Protein AF-A0A6P2BMF2-F1 (afdb_monomer_lite)

Radius of gyration: 21.68 Å; chains: 1; bounding box: 53×57×62 Å

Sequence (326 aa):
MAAEFRPVAPVDPTNLRPMLFLDVARQMMLDGDWSQRAVSVVMESHTGPGRFSFYGANQPDVIEEVHAGRVDVSILNPAAMLTMAHRGTGAFGSVKDVAAVAVLPHYDQLGFAVASRLGFTHLEDIAARRYPLRVSVRGSIDAGTPIMVDVVLREHGFSLADIEAWGGEIVRDQPMPNDPSRIGRLAAGEIDAIFDEGVIMWADLVAGAGAEFLALDPAHLTALEGQGFRRGLLEQARYPSLPGDILTVDYSGWPIYCRASAPDRLIEKFCLALIAKRDSIAWDIGGPTQPPLPLDRMARESPATPQDVPLHPAAAAVWRAHGFLD

Foldseek 3Di:
DPPPDDDDDDDDPVCPVVVVVVVVVVVLCPDPPRDCVKDKDWDDDPPDDDIAIEIEAADLCCLVCQLVVVHFKYKHWDPLSVQLQCVQFQLGVDHGQKFFLWWQFDWKFKWKKFACVVVDQALLVCVVVLALFAEEEAADSHPPQQSVVQSLSVLSPDGPVSSVVSVHHYHHDHDDCLPCVHLVCLLVVVGGIYTYMPCLNPVLSRVVSNIATHADDPVSQVVSVVSRWHKDWPACVSRVNHPGIGIGTIGAIMTIMGRLPRDLVSSLVVLVVLVVCQQPDADDPDDPHGHGRPLLNGLDDDSRTHRSGHHRPSSQVNCVVVVSHD

Organism: NCBI:txid2480626

Secondary structure (DSSP, 8-state):
--------PPPPTTTHHHHHHHHHHHHHHT-TT-----EEEEEE-SSSS-EEEEEES--TTHHHHHHTTS-SEEE-S-HHHHHHHHHT-TT-SS---EEEEEEE----B-EEEEEGGG---SHHHHHHHT---EEEEE-TT-SHHHHHHHHHHHHTT--HHHHHHTT-EEEEE-S-TTSIIIIIHHHTTS-SEEEES-GGGTHHHHGGGTEEEPPPPHHHHHHHHHHT--EEEE-TTT-TTSSS-EEEEB---EEEEEETT--HHHHHHHHHHHHHHTTT---SSS-SS-PPP-HHHHTS-BTTB---SPBPHHHHHHHHHTTS--

pLDDT: mean 93.76, std 8.78, range [49.06, 98.81]

Structure (mmCIF, N/CA/C/O backbone):
data_AF-A0A6P2BMF2-F1
#
_entry.id   AF-A0A6P2BMF2-F1
#
loop_
_atom_site.group_PDB
_atom_site.id
_atom_site.type_symbol
_atom_site.label_atom_id
_atom_site.label_alt_id
_atom_site.label_comp_id
_atom_site.label_asym_id
_atom_site.label_entity_id
_atom_site.label_seq_id
_atom_site.pdbx_PDB_ins_code
_atom_site.Cartn_x
_atom_site.Cartn_y
_atom_site.Cartn_z
_atom_site.occupancy
_atom_site.B_iso_or_equiv
_atom_site.auth_seq_id
_atom_site.auth_comp_id
_atom_site.auth_asym_id
_atom_site.auth_atom_id
_atom_site.pdbx_PDB_model_num
ATOM 1 N N . MET A 1 1 ? 10.925 37.597 -33.651 1.00 51.25 1 MET A N 1
ATOM 2 C CA . MET A 1 1 ? 11.483 36.934 -32.456 1.00 51.25 1 MET A CA 1
ATOM 3 C C . MET A 1 1 ? 11.788 35.504 -32.851 1.00 51.25 1 MET A C 1
ATOM 5 O O . MET A 1 1 ? 10.862 34.810 -33.250 1.00 51.25 1 MET A O 1
ATOM 9 N N . ALA A 1 2 ? 13.062 35.110 -32.885 1.00 49.06 2 ALA A N 1
ATOM 10 C CA . ALA A 1 2 ? 13.415 33.715 -33.131 1.00 49.06 2 ALA A CA 1
ATOM 11 C C . ALA A 1 2 ? 12.895 32.891 -31.949 1.00 49.06 2 ALA A C 1
ATOM 13 O O . ALA A 1 2 ? 13.118 33.279 -30.804 1.00 49.06 2 ALA A O 1
ATOM 14 N N . ALA A 1 3 ? 12.143 31.826 -32.221 1.00 55.56 3 ALA A N 1
ATOM 15 C CA . ALA A 1 3 ? 11.685 30.932 -31.170 1.00 55.56 3 ALA A CA 1
ATOM 16 C C . ALA A 1 3 ? 12.916 30.329 -30.482 1.00 55.56 3 ALA A C 1
ATOM 18 O O . ALA A 1 3 ? 13.783 29.767 -31.152 1.00 55.56 3 ALA A O 1
ATOM 19 N N . GLU A 1 4 ? 13.009 30.468 -29.161 1.00 63.06 4 GLU A N 1
ATOM 20 C CA . GLU A 1 4 ? 13.988 29.728 -28.370 1.00 63.06 4 GLU A CA 1
ATOM 21 C C . GLU A 1 4 ? 13.656 28.239 -28.483 1.00 63.06 4 GLU A C 1
ATOM 23 O O . GLU A 1 4 ? 12.719 27.730 -27.865 1.00 63.06 4 GLU A O 1
ATOM 28 N N . PHE A 1 5 ? 14.406 27.535 -29.326 1.00 67.69 5 PHE A N 1
ATOM 29 C CA . PHE A 1 5 ? 14.344 26.086 -29.392 1.00 67.69 5 PHE A CA 1
ATOM 30 C C . PHE A 1 5 ? 14.904 25.525 -28.085 1.00 67.69 5 PHE A C 1
ATOM 32 O O . PHE A 1 5 ? 16.058 25.769 -27.733 1.00 67.69 5 PHE A O 1
ATOM 39 N N . ARG A 1 6 ? 14.078 24.774 -27.352 1.00 63.41 6 ARG A N 1
ATOM 40 C CA . ARG A 1 6 ? 14.529 24.058 -26.157 1.00 63.41 6 ARG A CA 1
ATOM 41 C C . ARG A 1 6 ? 15.396 22.870 -26.583 1.00 63.41 6 ARG A C 1
ATOM 43 O O . ARG A 1 6 ? 15.023 22.179 -27.534 1.00 63.41 6 ARG A O 1
ATOM 50 N N . PRO A 1 7 ? 16.513 22.590 -25.893 1.00 56.00 7 PRO A N 1
ATOM 51 C CA . PRO A 1 7 ? 17.285 21.388 -26.158 1.00 56.00 7 PRO A CA 1
ATOM 52 C C . PRO A 1 7 ? 16.438 20.165 -25.788 1.00 56.00 7 PRO A C 1
ATOM 54 O O . PRO A 1 7 ? 16.117 19.940 -24.623 1.00 56.00 7 PRO A O 1
ATOM 57 N N . VAL A 1 8 ? 16.062 19.383 -26.794 1.00 66.56 8 VAL A N 1
ATOM 58 C CA . VAL A 1 8 ? 15.438 18.065 -26.640 1.00 66.56 8 VAL A CA 1
ATOM 59 C C . VAL A 1 8 ? 16.380 17.019 -27.227 1.00 66.56 8 VAL A C 1
ATOM 61 O O . VAL A 1 8 ? 17.111 17.304 -28.177 1.00 66.56 8 VAL A O 1
ATOM 64 N N . ALA A 1 9 ? 16.399 15.814 -26.654 1.00 64.69 9 ALA A N 1
ATOM 65 C CA . ALA A 1 9 ? 17.158 14.709 -27.236 1.00 64.69 9 ALA A CA 1
ATOM 66 C C . ALA A 1 9 ? 16.691 14.459 -28.688 1.00 64.69 9 ALA A C 1
ATOM 68 O O . ALA A 1 9 ? 15.502 14.636 -28.961 1.00 64.69 9 ALA A O 1
ATOM 69 N N . PRO A 1 10 ? 17.574 14.048 -29.620 1.00 62.94 10 PRO A N 1
ATOM 70 C CA . PRO A 1 10 ? 17.166 13.726 -30.984 1.00 62.94 10 PRO A CA 1
ATOM 71 C C . PRO A 1 10 ? 16.070 12.656 -30.972 1.00 62.94 10 PRO A C 1
ATOM 73 O O . PRO A 1 10 ? 16.282 11.552 -30.470 1.00 62.94 10 PRO A O 1
ATOM 76 N N . VAL A 1 11 ? 14.894 12.990 -31.503 1.00 67.69 11 VAL A N 1
ATOM 77 C CA . VAL A 1 11 ? 13.766 12.059 -31.589 1.00 67.69 11 VAL A CA 1
ATOM 78 C C . VAL A 1 11 ? 13.695 11.512 -33.008 1.00 67.69 11 VAL A C 1
ATOM 80 O O . VAL A 1 11 ? 13.566 12.268 -33.969 1.00 67.69 11 VAL A O 1
ATOM 83 N N . ASP A 1 12 ? 13.780 10.192 -33.138 1.00 74.81 12 ASP A N 1
ATOM 84 C CA . ASP A 1 12 ? 13.522 9.506 -34.403 1.00 74.81 12 ASP A CA 1
ATOM 85 C C . ASP A 1 12 ? 12.049 9.721 -34.827 1.00 74.81 12 ASP A C 1
ATOM 87 O O . ASP A 1 12 ? 11.163 9.642 -33.966 1.00 74.81 12 ASP A O 1
ATOM 91 N N . PRO A 1 13 ? 11.730 9.963 -36.117 1.00 75.62 13 PRO A N 1
ATOM 92 C CA . PRO A 1 13 ? 10.346 10.110 -36.582 1.00 75.62 13 PRO A CA 1
ATOM 93 C C . PRO A 1 13 ? 9.397 8.968 -36.176 1.00 75.62 13 PRO A C 1
ATOM 95 O 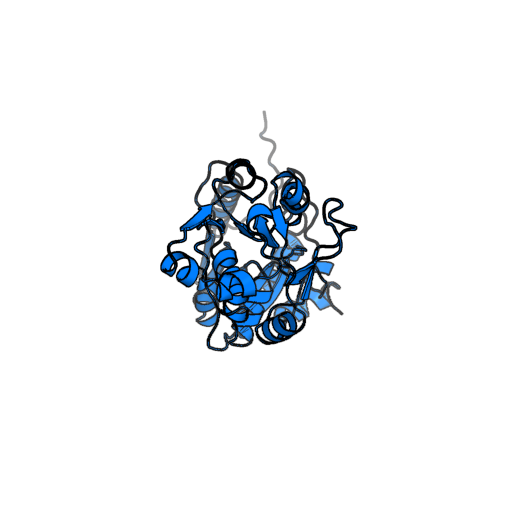O . PRO A 1 13 ? 8.182 9.175 -36.094 1.00 75.62 13 PRO A O 1
ATOM 98 N N . THR A 1 14 ? 9.926 7.770 -35.923 1.00 79.25 14 THR A N 1
ATOM 99 C CA . THR A 1 14 ? 9.186 6.605 -35.415 1.00 79.25 14 THR A CA 1
ATOM 100 C C . THR A 1 14 ? 8.818 6.732 -33.933 1.00 79.25 14 THR A C 1
ATOM 102 O O . THR A 1 14 ? 7.734 6.306 -33.543 1.00 79.25 14 THR A O 1
ATOM 105 N N . ASN A 1 15 ? 9.637 7.417 -33.129 1.00 81.56 15 ASN A N 1
ATOM 106 C CA . ASN A 1 15 ? 9.414 7.623 -31.694 1.00 81.56 15 ASN A CA 1
ATOM 107 C C . ASN A 1 15 ? 8.690 8.937 -31.368 1.00 81.56 15 ASN A C 1
ATOM 109 O O . ASN A 1 15 ? 8.163 9.084 -30.266 1.00 81.56 15 ASN A O 1
ATOM 113 N N . LEU A 1 16 ? 8.614 9.879 -32.316 1.00 85.38 16 LEU A N 1
ATOM 114 C CA . LEU A 1 16 ? 7.973 11.181 -32.097 1.00 85.38 16 LEU A CA 1
ATOM 115 C C . LEU A 1 16 ? 6.512 11.058 -31.643 1.00 85.38 16 LEU A C 1
ATOM 117 O O . LEU A 1 16 ? 6.097 11.759 -30.723 1.00 85.38 16 LEU A O 1
ATOM 121 N N . ARG A 1 17 ? 5.735 10.162 -32.269 1.00 89.00 17 ARG A N 1
ATOM 122 C CA . ARG A 1 17 ? 4.310 9.992 -31.938 1.00 89.00 17 ARG A CA 1
ATOM 123 C C . ARG A 1 17 ? 4.133 9.375 -30.544 1.00 89.00 17 ARG A C 1
ATOM 125 O O . ARG A 1 17 ? 3.467 10.020 -29.743 1.00 89.00 17 ARG A O 1
ATOM 132 N N . PRO A 1 18 ? 4.742 8.219 -30.200 1.00 89.62 18 PRO A N 1
ATOM 133 C CA . PRO A 1 18 ? 4.643 7.680 -28.842 1.00 89.62 18 PRO A CA 1
ATOM 134 C C . PRO A 1 18 ? 5.068 8.675 -27.756 1.00 89.62 18 PRO A C 1
ATOM 136 O O . PRO A 1 18 ? 4.357 8.826 -26.769 1.00 89.62 18 PRO A O 1
ATOM 139 N N . MET A 1 19 ? 6.172 9.405 -27.958 1.00 90.25 19 MET A N 1
ATOM 140 C CA . MET A 1 19 ? 6.654 10.389 -26.981 1.00 90.25 19 MET A CA 1
ATOM 141 C C . MET A 1 19 ? 5.643 11.510 -26.726 1.00 90.25 19 MET A C 1
ATOM 143 O O . MET A 1 19 ? 5.375 11.822 -25.571 1.00 90.25 19 MET A O 1
ATOM 147 N N . LEU A 1 20 ? 5.027 12.061 -27.782 1.00 91.69 20 LEU A N 1
ATOM 148 C CA . LEU A 1 20 ? 3.985 13.082 -27.640 1.00 91.69 20 LEU A CA 1
ATOM 149 C C . LEU A 1 20 ? 2.828 12.591 -26.759 1.00 91.69 20 LEU A C 1
ATOM 151 O O . LEU A 1 20 ? 2.389 13.309 -25.866 1.00 91.69 20 LEU A O 1
ATOM 155 N N . PHE A 1 21 ? 2.341 11.370 -26.998 1.00 93.81 21 PHE A N 1
ATOM 156 C CA . PHE A 1 21 ? 1.241 10.810 -26.210 1.00 93.81 21 PHE A CA 1
ATOM 157 C C . PHE A 1 21 ? 1.642 10.552 -24.754 1.00 93.81 21 PHE A C 1
ATOM 159 O O . PHE A 1 21 ? 0.850 10.836 -23.860 1.00 93.81 21 PHE A O 1
ATOM 166 N N . LEU A 1 22 ? 2.863 10.069 -24.502 1.00 92.81 22 LEU A N 1
ATOM 167 C CA . LEU A 1 22 ? 3.363 9.849 -23.141 1.00 92.81 22 LEU A CA 1
ATOM 168 C C . LEU A 1 22 ? 3.505 11.164 -22.360 1.00 92.81 22 LEU A C 1
ATOM 170 O O . LEU A 1 22 ? 3.105 11.224 -21.198 1.00 92.81 22 LEU A O 1
ATOM 174 N N . ASP A 1 23 ? 4.012 12.224 -22.992 1.00 92.56 23 ASP A N 1
ATOM 175 C CA . ASP A 1 23 ? 4.163 13.534 -22.349 1.00 92.56 23 ASP A CA 1
ATOM 176 C C . ASP A 1 23 ? 2.802 14.181 -22.040 1.00 92.56 23 ASP A C 1
ATOM 178 O O . ASP A 1 23 ? 2.604 14.715 -20.945 1.00 92.56 23 ASP A O 1
ATOM 182 N N . VAL A 1 24 ? 1.833 14.085 -22.960 1.00 94.81 24 VAL A N 1
ATOM 183 C CA . VAL A 1 24 ? 0.459 14.566 -22.728 1.00 94.81 24 VAL A CA 1
ATOM 184 C C . VAL A 1 24 ? -0.221 13.761 -21.619 1.00 94.81 24 VAL A C 1
ATOM 186 O O . VAL A 1 24 ? -0.793 14.355 -20.707 1.00 94.81 24 VAL A O 1
ATOM 189 N N . ALA A 1 25 ? -0.116 12.428 -21.642 1.00 94.50 25 ALA A N 1
ATOM 190 C CA . ALA A 1 25 ? -0.692 11.568 -20.608 1.00 94.50 25 ALA A CA 1
ATOM 191 C C . ALA A 1 25 ? -0.102 11.873 -19.224 1.00 94.50 25 ALA A C 1
ATOM 193 O O . ALA A 1 25 ? -0.841 11.982 -18.246 1.00 94.50 25 ALA A O 1
ATOM 194 N N . ARG A 1 26 ? 1.217 12.095 -19.144 1.00 92.06 26 ARG A N 1
ATOM 195 C CA . ARG A 1 26 ? 1.877 12.532 -17.909 1.00 92.06 26 ARG A CA 1
ATOM 196 C C . ARG A 1 26 ? 1.297 13.850 -17.400 1.00 92.06 26 ARG A C 1
ATOM 198 O O . ARG A 1 26 ? 1.020 13.954 -16.211 1.00 92.06 26 ARG A O 1
ATOM 205 N N . GLN A 1 27 ? 1.104 14.840 -18.274 1.00 92.38 27 GLN A N 1
ATOM 206 C CA . GLN A 1 27 ? 0.533 16.129 -17.878 1.00 92.38 27 GLN A CA 1
ATOM 207 C C . GLN A 1 27 ? -0.911 15.993 -17.375 1.00 92.38 27 GLN A C 1
ATOM 209 O O . GLN A 1 27 ? -1.273 16.660 -16.410 1.00 92.38 27 GLN A O 1
ATOM 214 N N . MET A 1 28 ? -1.714 15.115 -17.983 1.00 94.12 28 MET A N 1
ATOM 215 C CA . MET A 1 28 ? -3.077 14.828 -17.521 1.00 94.12 28 MET A CA 1
ATOM 216 C C . MET A 1 28 ? -3.090 14.185 -16.128 1.00 94.12 28 MET A C 1
ATOM 218 O O . MET A 1 28 ? -3.927 14.540 -15.309 1.00 94.12 28 MET A O 1
ATOM 222 N N . MET A 1 29 ? -2.139 13.294 -15.815 1.00 91.44 29 MET A N 1
ATOM 223 C CA . MET A 1 29 ? -2.053 12.682 -14.477 1.00 91.44 29 MET A CA 1
ATOM 224 C C . MET A 1 29 ? -1.760 13.686 -13.357 1.00 91.44 29 MET A C 1
ATOM 226 O O . MET A 1 29 ? -2.088 13.414 -12.204 1.00 91.44 29 MET A O 1
ATOM 230 N N . LEU A 1 30 ? -1.148 14.828 -13.679 1.00 88.19 30 LEU A N 1
ATOM 231 C CA . LEU A 1 30 ? -0.855 15.890 -12.714 1.00 88.19 30 LEU A CA 1
ATOM 232 C C . LEU A 1 30 ? -2.058 16.806 -12.445 1.00 88.19 30 LEU A C 1
ATOM 234 O O . LEU A 1 30 ? -1.996 17.626 -11.533 1.00 88.19 30 LEU A O 1
ATOM 238 N N . ASP A 1 31 ? -3.132 16.690 -13.226 1.00 89.44 31 ASP A N 1
ATOM 239 C CA . ASP A 1 31 ? -4.356 17.454 -13.012 1.00 89.44 31 ASP A CA 1
ATOM 240 C C . ASP A 1 31 ? -5.117 16.899 -11.792 1.00 89.44 31 ASP A C 1
ATOM 242 O O . ASP A 1 31 ? -5.326 15.687 -11.656 1.00 89.44 31 ASP A O 1
ATOM 246 N N . GLY A 1 32 ? -5.500 17.785 -10.871 1.00 84.69 32 GLY A N 1
ATOM 247 C CA . GLY A 1 32 ? -6.220 17.435 -9.646 1.00 84.69 32 GLY A CA 1
ATOM 248 C C . GLY A 1 32 ? -7.633 16.917 -9.915 1.00 84.69 32 GLY A C 1
ATOM 249 O O . GLY A 1 32 ? -8.076 15.990 -9.237 1.00 84.69 32 GLY A O 1
ATOM 250 N N . ASP A 1 33 ? -8.285 17.423 -10.963 1.00 88.12 33 ASP A N 1
ATOM 251 C CA . ASP A 1 33 ? -9.671 17.076 -11.305 1.00 88.12 33 ASP A CA 1
ATOM 252 C C . ASP A 1 33 ? -9.761 15.856 -12.236 1.00 88.12 33 ASP A C 1
ATOM 254 O O . ASP A 1 33 ? -10.846 15.356 -12.551 1.00 88.12 33 ASP A O 1
ATOM 258 N N . TRP A 1 34 ? -8.613 15.331 -12.672 1.00 90.56 34 TRP A N 1
ATOM 259 C CA . TRP A 1 34 ? -8.554 14.124 -13.481 1.00 90.56 34 TRP A CA 1
ATOM 260 C C . TRP A 1 34 ? -8.897 12.881 -12.649 1.00 90.56 34 TRP A C 1
ATOM 262 O O . TRP A 1 34 ? -8.262 12.583 -11.640 1.00 90.56 34 TRP A O 1
ATOM 272 N N . SER A 1 35 ? -9.910 12.122 -13.066 1.00 86.81 35 SER A N 1
ATOM 273 C CA . SER A 1 35 ? -10.448 11.006 -12.266 1.00 86.81 35 SER A CA 1
ATOM 274 C C . SER A 1 35 ? -9.866 9.641 -12.642 1.00 86.81 35 SER A C 1
ATOM 276 O O . SER A 1 35 ? -9.921 8.700 -11.853 1.00 86.81 35 SER A O 1
ATOM 278 N N . GLN A 1 36 ? -9.274 9.509 -13.828 1.00 89.88 36 GLN A N 1
ATOM 279 C CA . GLN A 1 36 ? -8.736 8.252 -14.337 1.00 89.88 36 GLN A CA 1
ATOM 280 C C . GLN A 1 36 ? -7.305 8.073 -13.823 1.00 89.88 36 GLN A C 1
ATOM 282 O O . GLN A 1 36 ? -6.334 8.434 -14.484 1.00 89.88 36 GLN A O 1
ATOM 287 N N . ARG A 1 37 ? -7.192 7.525 -12.612 1.00 87.81 37 ARG A N 1
ATOM 288 C CA . ARG A 1 37 ? -5.924 7.350 -11.881 1.00 87.81 37 ARG A CA 1
ATOM 289 C C . ARG A 1 37 ? -5.198 6.031 -12.174 1.00 87.81 37 ARG A C 1
ATOM 291 O O . ARG A 1 37 ? -4.220 5.719 -11.506 1.00 87.81 37 ARG A O 1
ATOM 298 N N . ALA A 1 38 ? -5.661 5.278 -13.170 1.00 91.75 38 ALA A N 1
ATOM 299 C CA . ALA A 1 38 ? -5.008 4.067 -13.648 1.00 91.75 38 ALA A CA 1
ATOM 300 C C . ALA A 1 38 ? 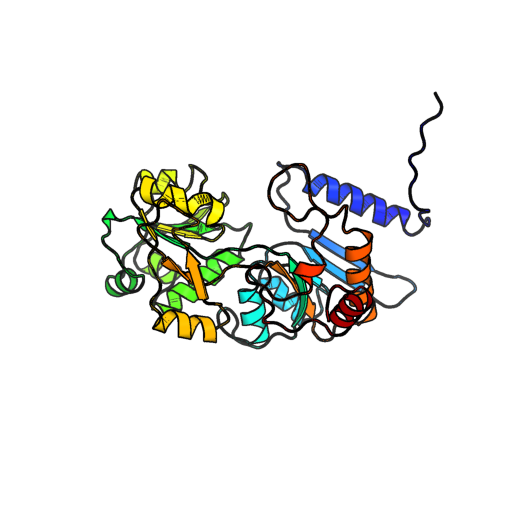-4.457 4.260 -15.061 1.00 91.75 38 ALA A C 1
ATOM 302 O O . ALA A 1 38 ? -5.131 4.827 -15.924 1.00 91.75 38 ALA A O 1
ATOM 303 N N . VAL A 1 39 ? -3.240 3.769 -15.300 1.00 93.81 39 VAL A N 1
ATOM 304 C CA . VAL A 1 39 ? -2.550 3.906 -16.587 1.00 93.81 39 VAL A CA 1
ATOM 305 C C . VAL A 1 39 ? -2.065 2.550 -17.083 1.00 93.81 39 VAL A C 1
ATOM 307 O O . VAL A 1 39 ? -1.292 1.876 -16.409 1.00 93.81 39 VAL A O 1
ATOM 310 N N . SER A 1 40 ? -2.447 2.206 -18.311 1.00 95.56 40 SER A N 1
ATOM 311 C CA . SER A 1 40 ? -1.846 1.116 -19.082 1.00 95.56 40 SER A CA 1
ATOM 312 C C . SER A 1 40 ? -0.981 1.703 -20.188 1.00 95.56 40 SER A C 1
ATOM 314 O O . SER A 1 40 ? -1.468 2.485 -21.004 1.00 95.56 40 SER A O 1
ATOM 316 N N . VAL A 1 41 ? 0.280 1.288 -20.268 1.00 95.38 41 VAL A N 1
ATOM 317 C CA . VAL A 1 41 ? 1.143 1.583 -21.417 1.00 95.38 41 VAL A CA 1
ATOM 318 C C . VAL A 1 41 ? 1.521 0.279 -22.083 1.00 95.38 41 VAL A C 1
ATOM 320 O O . VAL A 1 41 ? 1.975 -0.656 -21.430 1.00 95.38 41 VAL A O 1
ATOM 323 N N . VAL A 1 42 ? 1.343 0.230 -23.398 1.00 94.25 42 VAL A N 1
ATOM 324 C CA . VAL A 1 42 ? 1.696 -0.916 -24.229 1.00 94.25 42 VAL A CA 1
ATOM 325 C C . VAL A 1 42 ? 2.602 -0.415 -25.343 1.00 94.25 42 VAL A C 1
ATOM 327 O O . VAL A 1 42 ? 2.236 0.482 -26.099 1.00 94.25 42 VAL A O 1
ATOM 330 N N . MET A 1 43 ? 3.801 -0.978 -25.418 1.00 91.06 43 MET A N 1
ATOM 331 C CA . MET A 1 43 ? 4.767 -0.716 -26.475 1.00 91.06 43 MET A CA 1
ATOM 332 C C . MET A 1 43 ? 4.906 -1.969 -27.323 1.00 91.06 43 MET A C 1
ATOM 334 O O . MET A 1 43 ? 5.198 -3.051 -26.813 1.00 91.06 43 MET A O 1
ATOM 338 N N . GLU A 1 44 ? 4.717 -1.811 -28.625 1.00 87.62 44 GLU A N 1
ATOM 339 C CA . GLU A 1 44 ? 4.747 -2.906 -29.587 1.00 87.62 44 GLU A CA 1
ATOM 340 C C . GLU A 1 44 ? 5.750 -2.591 -30.689 1.00 87.62 44 GLU A C 1
ATOM 342 O O . GLU A 1 44 ? 5.946 -1.435 -31.075 1.00 87.62 44 GLU A O 1
ATOM 347 N N . SER A 1 45 ? 6.391 -3.632 -31.209 1.00 80.38 45 SER A N 1
ATOM 348 C CA . SER A 1 45 ? 7.220 -3.522 -32.400 1.00 80.38 45 SER A CA 1
ATOM 349 C C . SER A 1 45 ? 6.556 -4.245 -33.565 1.00 80.38 45 SER A C 1
ATOM 351 O O . SER A 1 45 ? 6.238 -5.425 -33.476 1.00 80.38 45 SER A O 1
ATOM 353 N N . HIS A 1 46 ? 6.390 -3.549 -34.691 1.00 71.31 46 HIS A N 1
ATOM 354 C CA . HIS A 1 46 ? 5.925 -4.167 -35.938 1.00 71.31 46 HIS A CA 1
ATOM 355 C C . HIS A 1 46 ? 7.050 -4.878 -36.710 1.00 71.31 46 HIS A C 1
ATOM 357 O O . HIS A 1 46 ? 6.781 -5.579 -37.682 1.00 71.31 46 HIS A O 1
ATOM 363 N N . THR A 1 47 ? 8.310 -4.674 -36.314 1.00 70.25 47 THR A N 1
ATOM 364 C CA . THR A 1 47 ? 9.505 -5.139 -37.042 1.00 70.25 47 THR A CA 1
ATOM 365 C C . THR A 1 47 ? 10.487 -5.930 -36.174 1.00 70.25 47 THR A C 1
ATOM 367 O O . THR A 1 47 ? 11.481 -6.440 -36.686 1.00 70.25 47 THR A O 1
ATOM 370 N N . GLY A 1 48 ? 10.224 -6.057 -34.874 1.00 61.75 48 GLY A N 1
ATOM 371 C CA . GLY A 1 48 ? 11.028 -6.801 -33.909 1.00 61.75 48 GLY A CA 1
ATOM 372 C C . GLY A 1 48 ? 10.149 -7.596 -32.942 1.00 61.75 48 GLY A C 1
ATOM 373 O O . GLY A 1 48 ? 8.924 -7.492 -32.991 1.00 61.75 48 GLY A O 1
ATOM 374 N N . PRO A 1 49 ? 10.744 -8.422 -32.068 1.00 51.59 49 PRO A N 1
ATOM 375 C CA . PRO A 1 49 ? 9.960 -9.234 -31.159 1.00 51.59 49 PRO A CA 1
ATOM 376 C C . PRO A 1 49 ? 9.310 -8.363 -30.084 1.00 51.59 49 PRO A C 1
ATOM 378 O O . PRO A 1 49 ? 9.993 -7.697 -29.306 1.00 51.59 49 PRO A O 1
ATOM 381 N N . GLY A 1 50 ? 7.989 -8.475 -29.999 1.00 71.75 50 GLY A N 1
ATOM 382 C CA . GLY A 1 50 ? 7.294 -8.437 -28.724 1.00 71.75 50 GLY A CA 1
ATOM 383 C C . GLY A 1 50 ? 6.419 -7.220 -28.456 1.00 71.75 50 GLY A C 1
ATOM 384 O O . GLY A 1 50 ? 6.495 -6.167 -29.090 1.00 71.75 50 GLY A O 1
ATOM 385 N N . ARG A 1 51 ? 5.584 -7.439 -27.447 1.00 86.94 51 ARG A N 1
ATOM 386 C CA . ARG A 1 51 ? 4.774 -6.471 -26.727 1.00 86.94 51 ARG A CA 1
ATOM 387 C C . ARG A 1 51 ? 5.407 -6.341 -25.345 1.00 86.94 51 ARG A C 1
ATOM 389 O O . ARG A 1 51 ? 5.699 -7.363 -24.734 1.00 86.94 51 ARG A O 1
ATOM 396 N N . PHE A 1 52 ? 5.629 -5.119 -24.880 1.00 91.56 52 PHE A N 1
ATOM 397 C CA . PHE A 1 52 ? 6.037 -4.837 -23.506 1.00 91.56 52 PHE A CA 1
ATOM 398 C C . PHE A 1 52 ? 5.056 -3.846 -22.899 1.00 91.56 52 PHE A C 1
ATOM 400 O O . PHE A 1 52 ? 4.716 -2.836 -23.516 1.00 91.56 52 PHE A O 1
ATOM 407 N N . SER A 1 53 ? 4.574 -4.152 -21.707 1.00 95.31 53 SER A N 1
ATOM 408 C CA . SER A 1 53 ? 3.453 -3.469 -21.093 1.00 95.31 53 SER A CA 1
ATOM 409 C C . SER A 1 53 ? 3.693 -3.207 -19.621 1.00 95.31 53 SER A C 1
ATOM 411 O O . SER A 1 53 ? 4.205 -4.058 -18.894 1.00 95.31 53 SER A O 1
ATOM 413 N N . PHE A 1 54 ? 3.280 -2.029 -19.176 1.00 95.12 54 PHE A N 1
ATOM 414 C CA . PHE A 1 54 ? 3.212 -1.729 -17.760 1.00 95.12 54 PHE A CA 1
ATOM 415 C C . PHE A 1 54 ? 1.864 -1.162 -17.364 1.00 95.12 54 PHE A C 1
ATOM 417 O O . PHE A 1 54 ? 1.198 -0.481 -18.149 1.00 95.12 54 PHE A O 1
ATOM 424 N N . TYR A 1 55 ? 1.489 -1.470 -16.129 1.00 96.56 55 TYR A N 1
ATOM 425 C CA . TYR A 1 55 ? 0.276 -0.993 -15.495 1.00 96.56 55 TYR A CA 1
ATOM 426 C C . TYR A 1 55 ? 0.617 -0.206 -14.230 1.00 96.56 55 TYR A C 1
ATOM 428 O O . TYR A 1 55 ? 1.415 -0.646 -13.406 1.00 96.56 55 TYR A O 1
ATOM 436 N N . GLY A 1 56 ? 0.037 0.981 -14.094 1.00 93.81 56 GLY A N 1
ATOM 437 C CA . GLY A 1 56 ? 0.231 1.864 -12.951 1.00 93.81 56 GLY A CA 1
ATOM 438 C C . GLY A 1 56 ? -1.097 2.181 -12.284 1.00 93.81 56 GLY A C 1
ATOM 439 O O . GLY A 1 56 ? -1.819 3.053 -12.762 1.00 93.81 56 GLY A O 1
ATOM 440 N N . ALA A 1 57 ? -1.401 1.471 -11.200 1.00 90.81 57 ALA A N 1
ATOM 441 C CA . ALA A 1 57 ? -2.420 1.782 -10.195 1.00 90.81 57 ALA A CA 1
ATOM 442 C C . ALA A 1 57 ? -2.280 0.797 -9.029 1.00 90.81 57 ALA A C 1
ATOM 444 O O . ALA A 1 57 ? -1.730 -0.288 -9.213 1.00 90.81 57 ALA A O 1
ATOM 445 N N . ASN A 1 58 ? -2.842 1.123 -7.862 1.00 90.12 58 ASN A N 1
ATOM 446 C CA . ASN A 1 58 ? -2.935 0.158 -6.769 1.00 90.12 58 ASN A CA 1
ATOM 447 C C . ASN A 1 58 ? -4.123 -0.803 -6.969 1.00 90.12 58 ASN A C 1
ATOM 449 O O . ASN A 1 58 ? -5.187 -0.635 -6.372 1.00 90.12 58 ASN A O 1
ATOM 453 N N . GLN A 1 59 ? -3.968 -1.782 -7.866 1.00 89.94 59 GLN A N 1
ATOM 454 C CA . GLN A 1 59 ? -4.994 -2.792 -8.145 1.00 89.94 59 GLN A CA 1
ATOM 455 C C . GLN A 1 59 ? -4.456 -4.215 -7.939 1.00 89.94 59 GLN A C 1
ATOM 457 O O . GLN A 1 59 ? -3.657 -4.685 -8.753 1.00 89.94 59 GLN A O 1
ATOM 462 N N . PRO A 1 60 ? -4.916 -4.922 -6.891 1.00 90.88 60 PRO A N 1
ATOM 463 C CA . PRO A 1 60 ? -4.431 -6.260 -6.546 1.00 90.88 60 PRO A CA 1
ATOM 464 C C . PRO A 1 60 ? -4.613 -7.310 -7.650 1.00 90.88 60 PRO A C 1
ATOM 466 O O . PRO A 1 60 ? -3.725 -8.135 -7.854 1.00 90.88 60 PRO A O 1
ATOM 469 N N . ASP A 1 61 ? -5.704 -7.243 -8.421 1.00 92.81 61 ASP A N 1
ATOM 470 C CA . ASP A 1 61 ? -5.997 -8.196 -9.507 1.00 92.81 61 ASP A CA 1
ATOM 471 C C . ASP A 1 61 ? -4.915 -8.213 -10.602 1.00 92.81 61 ASP A C 1
ATOM 473 O O . ASP A 1 61 ? -4.733 -9.208 -11.304 1.00 92.81 61 ASP A O 1
ATOM 477 N N . VAL A 1 62 ? -4.131 -7.138 -10.723 1.00 96.12 62 VAL A N 1
ATOM 478 C CA . VAL A 1 62 ? -3.037 -7.038 -11.700 1.00 96.12 62 VAL A CA 1
ATOM 479 C C . VAL A 1 62 ? -1.908 -8.021 -11.388 1.00 96.12 62 VAL A C 1
ATOM 481 O O . VAL A 1 62 ? -1.167 -8.407 -12.289 1.00 96.12 62 VAL A O 1
ATOM 484 N N . ILE A 1 63 ? -1.807 -8.509 -10.149 1.00 97.62 63 ILE A N 1
ATOM 485 C CA . ILE A 1 63 ? -0.876 -9.585 -9.799 1.00 97.62 63 ILE A CA 1
ATOM 486 C C . ILE A 1 63 ? -1.162 -10.839 -10.638 1.00 97.62 63 ILE A C 1
ATOM 488 O O . ILE A 1 63 ? -0.225 -11.476 -11.122 1.00 97.62 63 ILE A O 1
ATOM 492 N N . GLU A 1 64 ? -2.434 -11.168 -10.879 1.00 97.25 64 GLU A N 1
ATOM 493 C CA . GLU A 1 64 ? -2.819 -12.296 -11.737 1.00 97.25 64 GLU A CA 1
ATOM 494 C C . GLU A 1 64 ? -2.487 -12.027 -13.210 1.00 97.25 64 GLU A C 1
ATOM 496 O O . GLU A 1 64 ? -2.056 -12.926 -13.933 1.00 97.25 64 GLU A O 1
ATOM 501 N N . GLU A 1 65 ? -2.635 -10.779 -13.659 1.00 97.62 65 GLU A N 1
ATOM 502 C CA . GLU A 1 65 ? -2.266 -10.358 -15.013 1.00 97.62 65 GLU A CA 1
ATOM 503 C C . GLU A 1 65 ? -0.755 -10.462 -15.253 1.00 97.62 65 GLU A C 1
ATOM 505 O O . GLU A 1 65 ? -0.326 -10.914 -16.319 1.00 97.62 65 GLU A O 1
ATOM 510 N N . VAL A 1 66 ? 0.055 -10.092 -14.257 1.00 98.19 66 VAL A N 1
ATOM 511 C CA . VAL A 1 66 ? 1.516 -10.236 -14.293 1.00 98.19 66 VAL A CA 1
ATOM 512 C C . VAL A 1 66 ? 1.916 -11.705 -14.252 1.00 98.19 66 VAL A C 1
ATOM 514 O O . VAL A 1 66 ? 2.698 -12.155 -15.092 1.00 98.19 66 VAL A O 1
ATOM 517 N N . HIS A 1 67 ? 1.330 -12.481 -13.340 1.00 97.81 67 HIS A N 1
ATOM 518 C CA . HIS A 1 67 ? 1.553 -13.921 -13.256 1.00 97.81 67 HIS A CA 1
ATOM 519 C C . HIS A 1 67 ? 1.245 -14.628 -14.586 1.00 97.81 67 HIS A C 1
ATOM 521 O O . HIS A 1 67 ? 2.024 -15.466 -15.042 1.00 97.81 67 HIS A O 1
ATOM 527 N N . ALA A 1 68 ? 0.151 -14.245 -15.249 1.00 96.44 68 ALA A N 1
ATOM 528 C CA . ALA A 1 68 ? -0.251 -14.790 -16.541 1.00 96.44 68 ALA A CA 1
ATOM 529 C C . ALA A 1 68 ? 0.532 -14.224 -17.744 1.00 96.44 68 ALA A C 1
ATOM 531 O O . ALA A 1 68 ? 0.280 -14.637 -18.878 1.00 96.44 68 ALA A O 1
ATOM 532 N N . GLY A 1 69 ? 1.450 -13.275 -17.532 1.00 94.56 69 GLY A N 1
ATOM 533 C CA . GLY A 1 69 ? 2.243 -12.642 -18.590 1.00 94.56 69 GLY A CA 1
ATOM 534 C C . GLY A 1 69 ? 1.452 -11.700 -19.506 1.00 94.56 69 GLY A C 1
ATOM 535 O O . GLY A 1 69 ? 1.874 -11.449 -20.634 1.00 94.56 69 GLY A O 1
ATOM 536 N N . ARG A 1 70 ? 0.294 -11.194 -19.060 1.00 94.81 70 ARG A N 1
ATOM 537 C CA . ARG A 1 70 ? -0.525 -10.208 -19.793 1.00 94.81 70 ARG A CA 1
ATOM 538 C C . ARG A 1 70 ? -0.079 -8.767 -19.525 1.00 94.81 70 ARG A C 1
ATOM 540 O O . ARG A 1 70 ? -0.218 -7.913 -20.410 1.00 94.81 70 ARG A O 1
ATOM 547 N N . VAL A 1 71 ? 0.495 -8.523 -18.349 1.00 96.94 71 VAL A N 1
ATOM 548 C CA . VAL A 1 71 ? 1.197 -7.292 -17.956 1.00 96.94 71 VAL A CA 1
ATOM 549 C C . VAL A 1 71 ? 2.639 -7.658 -17.608 1.00 96.94 71 VAL A C 1
ATOM 551 O O . VAL A 1 71 ? 2.866 -8.659 -16.937 1.00 96.94 71 VAL A O 1
ATOM 554 N N . ASP A 1 72 ? 3.626 -6.889 -18.065 1.00 96.75 72 ASP A N 1
ATOM 555 C CA . ASP A 1 72 ? 5.030 -7.245 -17.831 1.00 96.75 72 ASP A CA 1
ATOM 556 C C . ASP A 1 72 ? 5.585 -6.630 -16.543 1.00 96.75 72 ASP A C 1
ATOM 558 O O . ASP A 1 72 ? 6.329 -7.294 -15.821 1.00 96.75 72 ASP A O 1
ATOM 562 N N . VAL A 1 73 ? 5.222 -5.377 -16.249 1.00 98.31 73 VAL A N 1
ATOM 563 C CA . VAL A 1 73 ? 5.615 -4.672 -15.020 1.00 98.31 73 VAL A CA 1
ATOM 564 C C . VAL A 1 73 ? 4.412 -3.951 -14.418 1.00 98.31 73 VAL A C 1
ATOM 566 O O . VAL A 1 73 ? 3.673 -3.267 -15.121 1.00 98.31 73 VAL A O 1
ATOM 569 N N . SER A 1 74 ? 4.227 -4.059 -13.110 1.00 98.12 74 SER A N 1
ATOM 570 C CA . SER A 1 74 ? 3.223 -3.284 -12.379 1.00 98.12 74 SER A CA 1
ATOM 571 C C . SER A 1 74 ? 3.786 -2.789 -11.053 1.00 98.12 74 SER A C 1
ATOM 573 O O . SER A 1 74 ? 4.896 -3.145 -10.659 1.00 98.12 74 SER A O 1
ATOM 575 N N . ILE A 1 75 ? 3.028 -1.940 -10.373 1.00 97.19 75 ILE A N 1
ATOM 576 C CA . ILE A 1 75 ? 3.289 -1.481 -9.009 1.00 97.19 75 ILE A CA 1
ATOM 577 C C . ILE A 1 75 ? 2.042 -1.714 -8.151 1.00 97.19 75 ILE A C 1
ATOM 579 O O . ILE A 1 75 ? 0.939 -1.741 -8.692 1.00 97.19 75 ILE A O 1
ATOM 583 N N . LEU A 1 76 ? 2.203 -1.924 -6.845 1.00 95.44 76 LEU A N 1
ATOM 584 C CA . LEU A 1 76 ? 1.090 -1.963 -5.890 1.00 95.44 76 LEU A CA 1
ATOM 585 C C . LEU A 1 76 ? 1.531 -1.477 -4.500 1.00 95.44 76 LEU A C 1
ATOM 587 O O . LEU A 1 76 ? 2.725 -1.316 -4.263 1.00 95.44 76 LEU A O 1
ATOM 591 N N . ASN A 1 77 ? 0.576 -1.282 -3.597 1.00 94.25 77 ASN A N 1
ATOM 592 C CA . ASN A 1 77 ? 0.758 -0.992 -2.175 1.00 94.25 77 ASN A CA 1
ATOM 593 C C . ASN A 1 77 ? -0.156 -1.942 -1.364 1.00 94.25 77 ASN A C 1
ATOM 595 O O . ASN A 1 77 ? -1.342 -2.034 -1.701 1.00 94.25 77 ASN A O 1
ATOM 599 N N . PRO A 1 78 ? 0.330 -2.659 -0.331 1.00 96.88 78 PRO A N 1
ATOM 600 C CA . PRO A 1 78 ? 1.682 -2.659 0.241 1.00 96.88 78 PRO A CA 1
ATOM 601 C C . PRO A 1 78 ? 2.540 -3.840 -0.233 1.00 96.88 78 PRO A C 1
ATOM 603 O O . PRO A 1 78 ? 2.050 -4.784 -0.861 1.00 96.88 78 PRO A O 1
ATOM 606 N N . ALA A 1 79 ? 3.819 -3.855 0.156 1.00 98.12 79 ALA A N 1
ATOM 607 C CA . ALA A 1 79 ? 4.735 -4.963 -0.122 1.00 98.12 79 ALA A CA 1
ATOM 608 C C . ALA A 1 79 ? 4.214 -6.318 0.389 1.00 98.12 79 ALA A C 1
ATOM 610 O O . ALA A 1 79 ? 4.342 -7.326 -0.310 1.00 98.12 79 ALA A O 1
ATOM 611 N N . ALA A 1 80 ? 3.548 -6.331 1.549 1.00 98.19 80 ALA A N 1
ATOM 612 C CA . ALA A 1 80 ? 2.955 -7.534 2.138 1.00 98.19 80 ALA A CA 1
ATOM 613 C C . ALA A 1 80 ? 1.984 -8.261 1.190 1.00 98.19 80 ALA A C 1
ATOM 615 O O . ALA A 1 80 ? 1.914 -9.489 1.195 1.00 98.19 80 ALA A O 1
ATOM 616 N N . MET A 1 81 ? 1.266 -7.538 0.327 1.00 97.88 81 MET A N 1
ATOM 617 C CA . MET A 1 81 ? 0.342 -8.160 -0.621 1.00 97.88 81 MET A CA 1
ATOM 618 C C . MET A 1 81 ? 1.076 -8.901 -1.746 1.00 97.88 81 MET A C 1
ATOM 620 O O . MET A 1 81 ? 0.662 -9.996 -2.131 1.00 97.88 81 MET A O 1
ATOM 624 N N . LEU A 1 82 ? 2.204 -8.370 -2.231 1.00 98.50 82 LEU A N 1
ATOM 625 C CA . LEU A 1 82 ? 3.046 -9.107 -3.176 1.00 98.50 82 LEU A CA 1
ATOM 626 C C . LEU A 1 82 ? 3.685 -10.333 -2.504 1.00 98.50 82 LEU A C 1
ATOM 628 O O . LEU A 1 82 ? 3.790 -11.387 -3.129 1.00 98.50 82 LEU A O 1
ATOM 632 N N . THR A 1 83 ? 4.058 -10.226 -1.225 1.00 98.62 83 THR A N 1
ATOM 633 C CA . THR A 1 83 ? 4.554 -11.352 -0.416 1.00 98.62 83 THR A CA 1
ATOM 634 C C . THR A 1 83 ? 3.520 -12.470 -0.309 1.00 98.62 83 THR A C 1
ATOM 636 O O . THR A 1 83 ? 3.849 -13.633 -0.548 1.00 98.62 83 THR A O 1
ATOM 639 N N . MET A 1 84 ? 2.268 -12.123 -0.001 1.00 98.56 84 MET A N 1
ATOM 640 C CA . MET A 1 84 ? 1.139 -13.057 0.036 1.00 98.56 84 MET A CA 1
ATOM 641 C C . MET A 1 84 ? 0.956 -13.772 -1.308 1.00 98.56 84 MET A C 1
ATOM 643 O O . MET A 1 84 ? 0.847 -14.997 -1.348 1.00 98.56 84 MET A O 1
ATOM 647 N N . ALA A 1 85 ? 1.009 -13.035 -2.420 1.00 98.38 85 ALA A N 1
ATOM 648 C CA . ALA A 1 85 ? 0.925 -13.616 -3.758 1.00 98.38 85 ALA A CA 1
ATOM 649 C C . ALA A 1 85 ? 2.090 -14.567 -4.066 1.00 98.38 85 ALA A C 1
ATOM 651 O O . ALA A 1 85 ? 1.879 -15.683 -4.540 1.00 98.38 85 ALA A O 1
ATOM 652 N N . HIS A 1 86 ? 3.322 -14.154 -3.765 1.00 98.62 86 HIS A N 1
ATOM 653 C CA . HIS A 1 86 ? 4.522 -14.961 -3.982 1.00 98.62 86 HIS A CA 1
ATOM 654 C C . HIS A 1 86 ? 4.498 -16.271 -3.179 1.00 98.62 86 HIS A C 1
ATOM 656 O O . HIS A 1 86 ? 4.936 -17.309 -3.668 1.00 98.62 86 HIS A O 1
ATOM 662 N N . ARG A 1 87 ? 3.959 -16.243 -1.956 1.00 98.25 87 ARG A N 1
ATOM 663 C CA . ARG A 1 87 ? 3.861 -17.418 -1.076 1.00 98.25 87 ARG A CA 1
ATOM 664 C C . ARG A 1 87 ? 2.595 -18.248 -1.301 1.00 98.25 87 ARG A C 1
ATOM 666 O O . ARG A 1 87 ? 2.573 -19.417 -0.927 1.00 98.25 87 ARG A O 1
ATOM 673 N N . GLY A 1 88 ? 1.564 -17.677 -1.922 1.00 98.00 88 GLY A N 1
ATOM 674 C CA . GLY A 1 88 ? 0.249 -18.303 -2.054 1.00 98.00 88 GLY A CA 1
ATOM 675 C C . GLY A 1 88 ? -0.505 -18.389 -0.729 1.00 98.00 88 GLY A C 1
ATOM 676 O O . GLY A 1 88 ? -1.088 -19.427 -0.424 1.00 98.00 88 GLY A O 1
ATOM 677 N N . THR A 1 89 ? -0.438 -17.321 0.062 1.00 97.81 89 THR A N 1
ATOM 678 C CA . THR A 1 89 ? -0.996 -17.217 1.416 1.00 97.81 89 THR A CA 1
ATOM 679 C C . THR A 1 89 ? -1.844 -15.951 1.575 1.00 97.81 89 THR A C 1
ATOM 681 O O . THR A 1 89 ? -1.869 -15.089 0.696 1.00 97.81 89 THR A O 1
ATOM 684 N N . GLY A 1 90 ? -2.533 -15.808 2.713 1.00 95.81 90 GLY A N 1
ATOM 685 C CA . GLY A 1 90 ? -3.317 -14.611 3.036 1.00 95.81 90 GLY A CA 1
ATOM 686 C C . GLY A 1 90 ? -4.429 -14.355 2.018 1.00 95.81 90 GLY A C 1
ATOM 687 O O . GLY A 1 90 ? -5.291 -15.206 1.810 1.00 95.81 90 GLY A O 1
ATOM 688 N N . ALA A 1 91 ? -4.389 -13.197 1.354 1.00 95.06 91 ALA A N 1
ATOM 689 C CA . ALA A 1 91 ? -5.344 -12.838 0.300 1.00 95.06 91 ALA A CA 1
ATOM 690 C C . ALA A 1 91 ? -5.272 -13.745 -0.949 1.00 95.06 91 ALA A C 1
ATOM 692 O O . ALA A 1 91 ? -6.161 -13.694 -1.798 1.00 95.06 91 ALA A O 1
ATOM 693 N N . PHE A 1 92 ? -4.236 -14.581 -1.070 1.00 95.81 92 PHE A N 1
ATOM 694 C CA . PHE A 1 92 ? -4.026 -15.480 -2.199 1.00 95.81 92 PHE A CA 1
ATOM 695 C C . PHE A 1 92 ? -4.086 -16.942 -1.748 1.00 95.81 92 PHE A C 1
ATOM 697 O O . PHE A 1 92 ? -3.520 -17.321 -0.729 1.00 95.81 92 PHE A O 1
ATOM 704 N N . GLY A 1 93 ? -4.742 -17.789 -2.544 1.00 91.75 93 GLY A N 1
ATOM 705 C CA . GLY A 1 93 ? -4.829 -19.236 -2.289 1.00 91.75 93 GLY A CA 1
ATOM 706 C C . GLY A 1 93 ? -3.819 -20.089 -3.066 1.00 91.75 93 GLY A C 1
ATOM 707 O O . GLY A 1 93 ? -3.875 -21.313 -3.007 1.00 91.75 93 GLY A O 1
ATOM 708 N N . SER A 1 94 ? -2.951 -19.471 -3.873 1.00 96.88 94 SER A N 1
ATOM 709 C CA . SER A 1 94 ? -1.954 -20.171 -4.693 1.00 96.88 94 SER A CA 1
ATOM 710 C C . SER A 1 94 ? -0.771 -19.266 -5.020 1.00 96.88 94 SER A C 1
ATOM 712 O O . SER A 1 94 ? -0.938 -18.053 -5.150 1.00 96.88 94 SER A O 1
ATOM 714 N N . VAL A 1 95 ? 0.410 -19.871 -5.156 1.00 98.31 95 VAL A N 1
ATOM 715 C CA . VAL A 1 95 ? 1.662 -19.183 -5.498 1.00 98.31 95 VAL A CA 1
ATOM 716 C C . VAL A 1 95 ? 1.547 -18.494 -6.855 1.00 98.31 95 VAL A C 1
ATOM 718 O O . VAL A 1 95 ? 1.108 -19.105 -7.832 1.00 98.31 95 VAL A O 1
ATOM 721 N N . LYS A 1 96 ? 2.006 -17.243 -6.921 1.00 98.50 96 LYS A N 1
ATOM 722 C CA . LYS A 1 96 ? 2.141 -16.461 -8.151 1.00 98.50 96 LYS A CA 1
ATOM 723 C C . LYS A 1 96 ? 3.606 -16.338 -8.548 1.00 98.50 96 LYS A C 1
ATOM 725 O O . LYS A 1 96 ? 4.467 -16.024 -7.729 1.00 98.50 96 LYS A O 1
ATOM 730 N N . ASP A 1 97 ? 3.873 -16.576 -9.830 1.00 97.88 97 ASP A N 1
ATOM 731 C CA . ASP A 1 97 ? 5.197 -16.427 -10.449 1.00 97.88 97 ASP A CA 1
ATOM 732 C C . ASP A 1 97 ? 5.557 -14.943 -10.603 1.00 97.88 97 ASP A C 1
ATOM 734 O O . ASP A 1 97 ? 5.422 -14.368 -11.681 1.00 97.88 97 ASP A O 1
ATOM 738 N N . VAL A 1 98 ? 5.972 -14.304 -9.512 1.00 98.56 98 VAL A N 1
ATOM 739 C CA . VAL A 1 98 ? 6.334 -12.881 -9.469 1.00 98.56 98 VAL A CA 1
ATOM 740 C C . VAL A 1 98 ? 7.723 -12.668 -8.872 1.00 98.56 98 VAL A C 1
ATOM 742 O O . VAL A 1 98 ? 8.169 -13.429 -8.015 1.00 98.56 98 VAL A O 1
ATOM 745 N N . ALA A 1 99 ? 8.392 -11.608 -9.319 1.00 98.75 99 ALA A N 1
ATOM 746 C CA . ALA A 1 99 ? 9.650 -11.111 -8.777 1.00 98.75 99 ALA A CA 1
ATOM 747 C C . ALA A 1 99 ? 9.611 -9.583 -8.659 1.00 98.75 99 ALA A C 1
ATOM 749 O O . ALA A 1 99 ? 9.025 -8.893 -9.500 1.00 98.75 99 ALA A O 1
ATOM 750 N N . ALA A 1 100 ? 10.267 -9.046 -7.635 1.00 98.69 100 ALA A N 1
ATOM 751 C CA . ALA A 1 100 ? 10.406 -7.609 -7.459 1.00 98.69 100 ALA A CA 1
ATOM 752 C C . ALA A 1 100 ? 11.425 -7.033 -8.459 1.00 98.69 100 ALA A C 1
ATOM 754 O O . ALA A 1 100 ? 12.448 -7.635 -8.764 1.00 98.69 100 ALA A O 1
ATOM 755 N N . VAL A 1 101 ? 11.171 -5.842 -8.980 1.00 98.69 101 VAL A N 1
ATOM 756 C CA . VAL A 1 101 ? 12.137 -5.049 -9.755 1.00 98.69 101 VAL A CA 1
ATOM 757 C C . VAL A 1 101 ? 12.848 -4.071 -8.823 1.00 98.69 101 VAL A C 1
ATOM 759 O O . VAL A 1 101 ? 14.066 -3.917 -8.889 1.00 98.69 101 VAL A O 1
ATOM 762 N N . ALA A 1 102 ? 12.075 -3.415 -7.961 1.00 98.38 102 ALA A N 1
ATOM 763 C CA . ALA A 1 102 ? 12.496 -2.467 -6.937 1.00 98.38 102 ALA A CA 1
ATOM 764 C C . ALA A 1 102 ? 11.303 -2.203 -6.000 1.00 98.38 102 ALA A C 1
ATOM 766 O O . ALA A 1 102 ? 10.177 -2.564 -6.333 1.00 98.38 102 ALA A O 1
ATOM 767 N N . VAL A 1 103 ? 11.509 -1.535 -4.866 1.00 98.44 103 VAL A N 1
ATOM 768 C CA . VAL A 1 103 ? 10.416 -1.124 -3.965 1.00 98.44 103 VAL A CA 1
ATOM 769 C C . VAL A 1 103 ? 10.492 0.382 -3.746 1.00 98.44 103 VAL A C 1
ATOM 771 O O . VAL A 1 103 ? 11.524 0.871 -3.301 1.00 98.44 103 VAL A O 1
ATOM 774 N N . LEU A 1 104 ? 9.440 1.145 -4.060 1.00 97.19 104 LEU A N 1
ATOM 775 C CA . LEU A 1 104 ? 9.420 2.567 -3.695 1.00 97.19 104 LEU A CA 1
ATOM 776 C C . LEU A 1 104 ? 9.326 2.696 -2.165 1.00 97.19 104 LEU A C 1
ATOM 778 O O . LEU A 1 104 ? 8.474 2.035 -1.563 1.00 97.19 104 LEU A O 1
ATOM 782 N N . PRO A 1 105 ? 10.191 3.510 -1.529 1.00 96.69 105 PRO A N 1
ATOM 783 C CA . PRO A 1 105 ? 10.238 3.608 -0.080 1.00 96.69 105 PRO A CA 1
ATOM 784 C C . PRO A 1 105 ? 9.039 4.380 0.461 1.00 96.69 105 PRO A C 1
ATOM 786 O O . PRO A 1 105 ? 8.947 5.589 0.269 1.00 96.69 105 PRO A O 1
ATOM 789 N N . HIS A 1 106 ? 8.179 3.705 1.213 1.00 95.50 106 HIS A N 1
ATOM 790 C CA . HIS A 1 106 ? 7.075 4.339 1.924 1.00 95.50 106 HIS A CA 1
ATOM 791 C C . HIS A 1 106 ? 6.866 3.611 3.249 1.00 95.50 106 HIS A C 1
ATOM 793 O O . HIS A 1 106 ? 6.512 2.440 3.244 1.00 95.50 106 HIS A O 1
ATOM 799 N N . TYR A 1 107 ? 7.153 4.259 4.378 1.00 95.88 107 TYR A N 1
ATOM 800 C CA . TYR A 1 107 ? 7.004 3.630 5.692 1.00 95.88 107 TYR A CA 1
ATOM 801 C C . TYR A 1 107 ? 5.605 3.874 6.242 1.00 95.88 107 TYR A C 1
ATOM 803 O O . TYR A 1 107 ? 5.219 5.034 6.422 1.00 95.88 107 TYR A O 1
ATOM 811 N N . ASP A 1 108 ? 4.879 2.797 6.528 1.00 96.56 108 ASP A N 1
ATOM 812 C CA . ASP A 1 108 ? 3.486 2.877 6.941 1.00 96.56 108 ASP A CA 1
ATOM 813 C C . ASP A 1 108 ? 2.999 1.639 7.712 1.00 96.56 108 ASP A C 1
ATOM 815 O O . ASP A 1 108 ? 3.631 0.579 7.725 1.00 96.56 108 ASP A O 1
ATOM 819 N N . GLN A 1 109 ? 1.880 1.792 8.413 1.00 97.69 109 GLN A N 1
ATOM 820 C CA . GLN A 1 109 ? 1.256 0.756 9.228 1.00 97.69 109 GLN A CA 1
ATOM 821 C C . GLN A 1 109 ? -0.249 0.741 8.983 1.00 97.69 109 GLN A C 1
ATOM 823 O O . GLN A 1 109 ? -0.854 1.773 8.695 1.00 97.69 109 GLN A O 1
ATOM 828 N N . LEU A 1 110 ? -0.870 -0.422 9.173 1.00 98.00 110 LEU A N 1
ATOM 829 C CA . LEU A 1 110 ? -2.324 -0.523 9.143 1.00 98.00 110 LEU A CA 1
ATOM 830 C C . LEU A 1 110 ? -2.897 -0.154 10.517 1.00 98.00 110 LEU A C 1
ATOM 832 O O . LEU A 1 110 ? -2.480 -0.698 11.541 1.00 98.00 110 LEU A O 1
ATOM 836 N N . GLY A 1 111 ? -3.843 0.780 10.553 1.00 98.12 111 GLY A N 1
ATOM 837 C CA . GLY A 1 111 ? -4.466 1.268 11.778 1.00 98.12 111 GLY A CA 1
ATOM 838 C C . GLY A 1 111 ? -5.884 0.734 11.970 1.00 98.12 111 GLY A C 1
ATOM 839 O O . GLY A 1 111 ? -6.698 0.788 11.050 1.00 98.12 111 GLY A O 1
ATOM 840 N N . PHE A 1 112 ? -6.200 0.284 13.188 1.00 98.75 112 PHE A N 1
ATOM 841 C CA . PHE A 1 112 ? -7.540 -0.155 13.593 1.00 98.75 112 PHE A CA 1
ATOM 842 C C . PHE A 1 112 ? -8.106 0.763 14.679 1.00 98.75 112 PHE A C 1
ATOM 844 O O . PHE A 1 112 ? -8.031 0.446 15.865 1.00 98.75 112 PHE A O 1
ATOM 851 N N . ALA A 1 113 ? -8.625 1.930 14.290 1.00 98.69 113 ALA A N 1
ATOM 852 C CA . ALA A 1 113 ? -9.172 2.894 15.241 1.00 98.69 113 ALA A CA 1
ATOM 853 C C . ALA A 1 113 ? -10.653 2.624 15.516 1.00 98.69 113 ALA A C 1
ATOM 855 O O . ALA A 1 113 ? -11.451 2.522 14.582 1.00 98.69 113 ALA A O 1
ATOM 856 N N . VAL A 1 114 ? -11.030 2.548 16.791 1.00 98.81 114 VAL A N 1
ATOM 857 C CA . VAL A 1 114 ? -12.391 2.240 17.246 1.00 98.81 114 VAL A CA 1
ATOM 858 C C . VAL A 1 114 ? -12.824 3.249 18.305 1.00 98.81 114 VAL A C 1
ATOM 860 O O . VAL A 1 114 ? -12.042 3.645 19.166 1.00 98.81 114 VAL A O 1
ATOM 863 N N . ALA A 1 115 ? -14.077 3.695 18.237 1.00 98.69 115 ALA A N 1
ATOM 864 C CA . ALA A 1 115 ? -14.633 4.663 19.174 1.00 98.69 115 ALA A CA 1
ATOM 865 C C . ALA A 1 115 ? -14.597 4.126 20.617 1.00 98.69 115 ALA A C 1
ATOM 867 O O . ALA A 1 115 ? -15.251 3.127 20.930 1.00 98.69 115 ALA A O 1
ATOM 868 N N . SER A 1 116 ? -13.924 4.841 21.525 1.00 98.25 116 SER A N 1
ATOM 869 C CA . SER A 1 116 ? -13.678 4.389 22.905 1.00 98.25 116 SER A CA 1
ATOM 870 C C . SER A 1 116 ? -14.970 4.178 23.700 1.00 98.25 116 SER A C 1
ATOM 872 O O . SER A 1 116 ? -15.032 3.348 24.604 1.00 98.25 116 SER A O 1
ATOM 874 N N . ARG A 1 117 ? -16.063 4.863 23.322 1.00 98.00 117 ARG A N 1
ATOM 875 C CA . ARG A 1 117 ? -17.409 4.666 23.902 1.00 98.00 117 ARG A CA 1
ATOM 876 C C . ARG A 1 117 ? -17.943 3.232 23.788 1.00 98.00 117 ARG A C 1
ATOM 878 O O . ARG A 1 117 ? -18.904 2.899 24.474 1.00 98.00 117 ARG A O 1
ATOM 885 N N . LEU A 1 118 ? -17.380 2.412 22.899 1.00 98.25 118 LEU A N 1
ATOM 886 C CA . LEU A 1 118 ? -17.770 1.013 22.719 1.00 98.25 118 LEU A CA 1
ATOM 887 C C . LEU A 1 118 ? -17.075 0.070 23.712 1.00 98.25 118 LEU A C 1
ATOM 889 O O . LEU A 1 118 ? -17.557 -1.044 23.935 1.00 98.25 118 LEU A O 1
ATOM 893 N N . GLY A 1 119 ? -15.982 0.523 24.338 1.00 97.81 119 GLY A N 1
ATOM 894 C CA . GLY A 1 119 ? -15.239 -0.233 25.344 1.00 97.81 119 GLY A CA 1
ATOM 895 C C . GLY A 1 119 ? -14.622 -1.528 24.814 1.00 97.81 119 GLY A C 1
ATOM 896 O O . GLY A 1 119 ? -14.553 -2.503 25.560 1.00 97.81 119 GLY A O 1
ATOM 897 N N . PHE A 1 120 ? -14.258 -1.563 23.530 1.00 98.19 120 PHE A N 1
ATOM 898 C CA . PHE A 1 120 ? -13.472 -2.645 22.938 1.00 98.19 120 PHE A CA 1
ATOM 899 C C . PHE A 1 120 ? -11.994 -2.366 23.168 1.00 98.19 120 PHE A C 1
ATOM 901 O O . PHE A 1 120 ? -11.554 -1.253 22.905 1.00 98.19 120 PHE A O 1
ATOM 908 N N . THR A 1 121 ? -11.237 -3.359 23.628 1.00 95.62 121 THR A N 1
ATOM 909 C CA . THR A 1 121 ? -9.781 -3.229 23.797 1.00 95.62 121 THR A CA 1
ATOM 910 C C . THR A 1 121 ? -9.015 -4.101 22.812 1.00 95.62 121 THR A C 1
ATOM 912 O O . THR A 1 121 ? -7.846 -3.828 22.546 1.00 95.62 121 THR A O 1
ATOM 915 N N . HIS A 1 122 ? -9.680 -5.101 22.224 1.00 97.31 122 HIS A N 1
ATOM 916 C CA . HIS A 1 122 ? -9.122 -5.957 21.183 1.00 97.31 122 HIS A CA 1
ATOM 917 C C . HIS A 1 122 ? -10.126 -6.226 20.050 1.00 97.31 122 HIS A C 1
ATOM 919 O O . HIS A 1 122 ? -11.340 -6.072 20.219 1.00 97.31 122 HIS A O 1
ATOM 925 N N . LEU A 1 123 ? -9.632 -6.632 18.874 1.00 98.12 123 LEU A N 1
ATOM 926 C CA . LEU A 1 123 ? -10.486 -6.937 17.717 1.00 98.12 123 LEU A CA 1
ATOM 927 C C . LEU A 1 123 ? -11.418 -8.133 17.979 1.00 98.12 123 LEU A C 1
ATOM 929 O O . LEU A 1 123 ? -12.557 -8.165 17.519 1.00 98.12 123 LEU A O 1
ATOM 933 N N . GLU A 1 124 ? -10.967 -9.090 18.776 1.00 97.38 124 GLU A N 1
ATOM 934 C CA . GLU A 1 124 ? -11.682 -10.299 19.175 1.00 97.38 124 GLU A CA 1
ATOM 935 C C . GLU A 1 124 ? -12.919 -9.974 20.020 1.00 97.38 124 GLU A C 1
ATOM 937 O O . GLU A 1 124 ? -13.901 -10.716 19.978 1.00 97.38 124 GLU A O 1
ATOM 942 N N . ASP A 1 125 ? -12.927 -8.846 20.743 1.00 98.00 125 ASP A N 1
ATOM 943 C CA . ASP A 1 125 ? -14.103 -8.409 21.501 1.00 98.00 125 ASP A CA 1
ATOM 944 C C . ASP A 1 125 ? -15.284 -8.100 20.566 1.00 98.00 125 ASP A C 1
ATOM 946 O O . ASP A 1 125 ? -16.445 -8.372 20.900 1.00 98.00 125 ASP A O 1
ATOM 950 N N . ILE A 1 126 ? -14.990 -7.549 19.381 1.00 98.25 126 ILE A N 1
ATOM 951 C CA . ILE A 1 126 ? -15.978 -7.253 18.335 1.00 98.25 126 ILE A CA 1
ATOM 952 C C . ILE A 1 126 ? -16.563 -8.567 17.812 1.00 98.25 126 ILE A C 1
ATOM 954 O O . ILE A 1 126 ? -17.787 -8.695 17.723 1.00 98.25 126 ILE A O 1
ATOM 958 N N . ALA A 1 127 ? -15.705 -9.557 17.537 1.00 97.56 127 ALA A N 1
ATOM 959 C CA . ALA A 1 127 ? -16.108 -10.884 17.078 1.00 97.56 127 ALA A CA 1
ATOM 960 C C . ALA A 1 127 ? -16.952 -11.629 18.121 1.00 97.56 127 ALA A C 1
ATOM 962 O O . ALA A 1 127 ? -18.036 -12.127 17.811 1.00 97.56 127 ALA A O 1
ATOM 963 N N . ALA A 1 128 ? -16.506 -11.646 19.380 1.00 97.94 128 ALA A N 1
ATOM 964 C CA . ALA A 1 128 ? -17.184 -12.325 20.481 1.00 97.94 128 ALA A CA 1
ATOM 965 C C . ALA A 1 128 ? -18.595 -11.771 20.727 1.00 97.94 128 ALA A C 1
ATOM 967 O O . ALA A 1 128 ? -19.528 -12.522 21.018 1.00 97.94 128 ALA A O 1
ATOM 968 N N . ARG A 1 129 ? -18.766 -10.452 20.586 1.00 98.19 129 ARG A N 1
ATOM 969 C CA . ARG A 1 129 ? -20.067 -9.779 20.711 1.00 98.19 129 ARG A CA 1
ATOM 970 C C . ARG A 1 129 ? -20.864 -9.750 19.410 1.00 98.19 129 ARG A C 1
ATOM 972 O O . ARG A 1 129 ? -22.035 -9.380 19.461 1.00 98.19 129 ARG A O 1
ATOM 979 N N . ARG A 1 130 ? -20.256 -10.124 18.277 1.00 98.44 130 ARG A N 1
ATOM 980 C CA . ARG A 1 130 ? -20.816 -9.974 16.925 1.00 98.44 130 ARG A CA 1
ATOM 981 C C . ARG A 1 130 ? -21.367 -8.563 16.715 1.00 98.44 130 ARG A C 1
ATOM 983 O O . ARG A 1 130 ? -22.528 -8.382 16.352 1.00 98.44 130 ARG A O 1
ATOM 990 N N . TYR A 1 131 ? -20.566 -7.561 17.073 1.00 98.62 131 TYR A N 1
ATOM 991 C CA . TYR A 1 131 ? -21.053 -6.188 17.156 1.00 98.62 131 TYR A CA 1
ATOM 992 C C . TYR A 1 131 ? -21.198 -5.558 15.756 1.00 98.62 131 TYR A C 1
ATOM 994 O O . TYR A 1 131 ? -20.225 -5.553 14.999 1.00 98.62 131 TYR A O 1
ATOM 1002 N N . PRO A 1 132 ? -22.363 -4.977 15.412 1.00 98.44 132 PRO A N 1
ATOM 1003 C CA . PRO A 1 132 ? -22.610 -4.357 14.109 1.00 98.44 132 PRO A CA 1
ATOM 1004 C C . PRO A 1 132 ? -21.923 -2.989 13.991 1.00 98.44 132 PRO A C 1
ATOM 1006 O O . PRO A 1 132 ? -22.556 -1.945 14.137 1.00 98.44 132 PRO A O 1
ATOM 1009 N N . LEU A 1 133 ? -20.609 -2.977 13.763 1.00 98.50 133 LEU A N 1
ATOM 1010 C CA . LEU A 1 133 ? -19.861 -1.732 13.584 1.00 98.50 133 LEU A CA 1
ATOM 1011 C C . LEU A 1 133 ? -20.284 -0.986 12.311 1.00 98.50 133 LEU A C 1
ATOM 1013 O O . LEU A 1 133 ? -20.472 -1.587 11.257 1.00 98.50 133 LEU A O 1
ATOM 1017 N N . ARG A 1 134 ? -20.327 0.346 12.390 1.00 98.75 134 ARG A N 1
ATOM 1018 C CA . ARG A 1 134 ? -20.261 1.238 11.225 1.00 98.75 134 ARG A CA 1
ATOM 1019 C C . ARG A 1 134 ? -18.797 1.593 10.968 1.00 98.75 134 ARG A C 1
ATOM 1021 O O . ARG A 1 134 ? -18.225 2.413 11.687 1.00 98.75 134 ARG A O 1
ATOM 1028 N N . VAL A 1 135 ? -18.170 0.948 9.994 1.00 98.50 135 VAL A N 1
ATOM 1029 C CA . VAL A 1 135 ? -16.731 1.046 9.723 1.00 98.50 135 VAL A CA 1
ATOM 1030 C C . VAL A 1 135 ? -16.487 1.864 8.464 1.00 98.50 135 VAL A C 1
ATOM 1032 O O . VAL A 1 135 ? -17.039 1.566 7.410 1.00 98.50 135 VAL A O 1
ATOM 1035 N N . SER A 1 136 ? -15.614 2.862 8.554 1.00 97.88 136 SER A N 1
ATOM 1036 C CA . SER A 1 136 ? -15.017 3.505 7.385 1.00 97.88 136 SER A CA 1
ATOM 1037 C C . SER A 1 136 ? -13.759 2.745 6.963 1.00 97.88 136 SER A C 1
ATOM 1039 O O . SER A 1 136 ? -12.844 2.551 7.764 1.00 97.88 136 SER A O 1
ATOM 1041 N N . VAL A 1 137 ? -13.704 2.349 5.695 1.00 95.75 137 VAL A N 1
ATOM 1042 C CA . VAL A 1 137 ? -12.532 1.762 5.032 1.00 95.75 137 VAL A CA 1
ATOM 1043 C C . VAL A 1 137 ? -12.268 2.485 3.716 1.00 95.75 137 VAL A C 1
ATOM 1045 O O . VAL A 1 137 ? -13.129 3.204 3.201 1.00 95.75 137 VAL A O 1
ATOM 1048 N N . ARG A 1 138 ? -11.084 2.273 3.144 1.00 91.50 138 ARG A N 1
ATOM 1049 C CA . ARG A 1 138 ? -10.704 2.860 1.859 1.00 91.50 138 ARG A CA 1
ATOM 1050 C C . ARG A 1 138 ? -11.658 2.493 0.713 1.00 91.50 138 ARG A C 1
ATOM 1052 O O . ARG A 1 138 ? -12.146 1.367 0.609 1.00 91.50 138 ARG A O 1
ATOM 1059 N N . GLY A 1 139 ? -11.919 3.465 -0.157 1.00 84.81 139 GLY A N 1
ATOM 1060 C CA . GLY A 1 139 ? -12.746 3.336 -1.352 1.00 84.81 139 GLY A CA 1
ATOM 1061 C C . GLY A 1 139 ? -12.018 2.817 -2.598 1.00 84.81 139 GLY A C 1
ATOM 1062 O O . GLY A 1 139 ? -10.825 2.552 -2.602 1.00 84.81 139 GLY A O 1
ATOM 1063 N N . SER A 1 140 ? -12.768 2.692 -3.695 1.00 70.06 140 SER A N 1
ATOM 1064 C CA . SER A 1 140 ? -12.382 2.019 -4.950 1.00 70.06 140 SER A CA 1
ATOM 1065 C C . SER A 1 140 ? -11.118 2.506 -5.673 1.00 70.06 140 SER A C 1
ATOM 1067 O O . SER A 1 140 ? -10.674 1.813 -6.586 1.00 70.06 140 SER A O 1
ATOM 1069 N N . ILE A 1 141 ? -10.571 3.685 -5.357 1.00 70.62 141 ILE A N 1
ATOM 1070 C CA . ILE A 1 141 ? -9.295 4.132 -5.948 1.00 70.62 141 ILE A CA 1
ATOM 1071 C C . ILE A 1 141 ? -8.126 3.287 -5.412 1.00 70.62 141 ILE A C 1
ATOM 1073 O O . ILE A 1 141 ? -7.140 3.097 -6.121 1.00 70.62 141 ILE A O 1
ATOM 1077 N N . ASP A 1 142 ? -8.280 2.715 -4.217 1.00 72.94 142 ASP A N 1
ATOM 1078 C CA . ASP A 1 142 ? -7.366 1.744 -3.629 1.00 72.94 142 ASP A CA 1
ATOM 1079 C C . ASP A 1 142 ? -8.166 0.525 -3.147 1.00 72.94 142 ASP A C 1
ATOM 1081 O O . ASP A 1 142 ? -8.740 0.485 -2.057 1.00 72.94 142 ASP A O 1
ATOM 1085 N N . ALA A 1 143 ? -8.222 -0.492 -4.007 1.00 80.12 143 ALA A N 1
ATOM 1086 C CA . ALA A 1 143 ? -8.881 -1.753 -3.686 1.00 80.12 143 ALA A CA 1
ATOM 1087 C C . ALA A 1 143 ? -8.053 -2.629 -2.727 1.00 80.12 143 ALA A C 1
ATOM 1089 O O . ALA A 1 143 ? -8.551 -3.651 -2.252 1.00 80.12 143 ALA A O 1
ATOM 1090 N N . GLY A 1 144 ? -6.800 -2.259 -2.451 1.00 89.69 144 GLY A N 1
ATOM 1091 C CA . GLY A 1 144 ? -5.876 -3.053 -1.663 1.00 89.69 144 GLY A CA 1
ATOM 1092 C C . GLY A 1 144 ? -6.141 -2.974 -0.166 1.00 89.69 144 GLY A C 1
ATOM 1093 O O . GLY A 1 144 ? -6.168 -4.011 0.500 1.00 89.69 144 GLY A O 1
ATOM 1094 N N . THR A 1 145 ? -6.393 -1.782 0.377 1.00 94.12 145 THR A N 1
ATOM 1095 C CA . THR A 1 145 ? -6.601 -1.613 1.827 1.00 94.12 145 THR A CA 1
ATOM 1096 C C . THR A 1 145 ? -7.747 -2.459 2.377 1.00 94.12 145 THR A C 1
ATOM 1098 O O . THR A 1 145 ? -7.503 -3.182 3.344 1.00 94.12 145 THR A O 1
ATOM 1101 N N . PRO A 1 146 ? -8.959 -2.484 1.781 1.00 94.62 146 PRO A N 1
ATOM 1102 C CA . PRO A 1 146 ? -10.048 -3.301 2.311 1.00 94.62 146 PRO A CA 1
ATOM 1103 C C . PRO A 1 146 ? -9.724 -4.798 2.303 1.00 94.62 146 PRO A C 1
ATOM 1105 O O . PRO A 1 146 ? -10.103 -5.496 3.234 1.00 94.62 146 PRO A O 1
ATOM 1108 N N . ILE A 1 147 ? -8.985 -5.288 1.299 1.00 95.62 147 ILE A N 1
ATOM 1109 C CA . ILE A 1 147 ? -8.544 -6.690 1.239 1.00 95.62 147 ILE A CA 1
ATOM 1110 C C . ILE A 1 147 ? -7.585 -6.994 2.390 1.00 95.62 147 ILE A C 1
ATOM 1112 O O . ILE A 1 147 ? -7.772 -7.982 3.093 1.00 95.62 147 ILE A O 1
ATOM 1116 N N . MET A 1 148 ? -6.584 -6.141 2.614 1.00 97.38 148 MET A N 1
ATOM 1117 C CA . MET A 1 148 ? -5.598 -6.350 3.680 1.00 97.38 148 MET A CA 1
ATOM 1118 C C . MET A 1 148 ? -6.219 -6.228 5.076 1.00 97.38 148 MET A C 1
ATOM 1120 O O . MET A 1 148 ? -5.894 -7.029 5.950 1.00 97.38 148 MET A O 1
ATOM 1124 N N . VAL A 1 149 ? -7.154 -5.290 5.274 1.00 98.00 149 VAL A N 1
ATOM 1125 C CA . VAL A 1 149 ? -7.985 -5.214 6.488 1.00 98.00 149 VAL A CA 1
ATOM 1126 C C . VAL A 1 149 ? -8.700 -6.544 6.705 1.00 98.00 149 VAL A C 1
ATOM 1128 O O . VAL A 1 149 ? -8.615 -7.116 7.784 1.00 98.00 149 VAL A O 1
ATOM 1131 N N . ASP A 1 150 ? -9.340 -7.085 5.672 1.00 97.62 150 ASP A N 1
ATOM 1132 C CA . ASP A 1 150 ? -10.111 -8.324 5.764 1.00 97.62 150 ASP A CA 1
ATOM 1133 C C . ASP A 1 150 ? -9.237 -9.578 5.981 1.00 97.62 150 ASP A C 1
ATOM 1135 O O . ASP A 1 150 ? -9.718 -10.579 6.509 1.00 97.62 150 ASP A O 1
ATOM 1139 N N . VAL A 1 151 ? -7.951 -9.550 5.610 1.00 98.31 151 VAL A N 1
ATOM 1140 C CA . VAL A 1 151 ? -6.981 -10.587 6.014 1.00 98.31 151 VAL A CA 1
ATOM 1141 C C . VAL A 1 151 ? -6.731 -10.519 7.521 1.00 98.31 151 VAL A C 1
ATOM 1143 O O . VAL A 1 151 ? -6.776 -11.552 8.187 1.00 98.31 151 VAL A O 1
ATOM 1146 N N . VAL A 1 152 ? -6.517 -9.316 8.068 1.00 98.69 152 VAL A N 1
ATOM 1147 C CA . VAL A 1 152 ? -6.309 -9.137 9.512 1.00 98.69 152 VAL A CA 1
ATOM 1148 C C . VAL A 1 152 ? -7.556 -9.539 10.292 1.00 98.69 152 VAL A C 1
ATOM 1150 O O . VAL A 1 152 ? -7.463 -10.388 11.170 1.00 98.69 152 VAL A O 1
ATOM 1153 N N . LEU A 1 153 ? -8.737 -9.017 9.949 1.00 98.69 153 LEU A N 1
ATOM 1154 C CA . LEU A 1 153 ? -9.970 -9.328 10.686 1.00 98.69 153 LEU A CA 1
ATOM 1155 C C . LEU A 1 153 ? -10.253 -10.839 10.741 1.00 98.69 153 LEU A C 1
ATOM 1157 O O . LEU A 1 153 ? -10.685 -11.337 11.783 1.00 98.69 153 LEU A O 1
ATOM 1161 N N . ARG A 1 154 ? -9.956 -11.582 9.660 1.00 98.44 154 ARG A N 1
ATOM 1162 C CA . ARG A 1 154 ? -10.162 -13.041 9.617 1.00 98.44 154 ARG A CA 1
ATOM 1163 C C . ARG A 1 154 ? -9.280 -13.791 10.594 1.00 98.44 154 ARG A C 1
ATOM 1165 O O . ARG A 1 154 ? -9.744 -14.765 11.181 1.00 98.44 154 ARG A O 1
ATOM 1172 N N . GLU A 1 155 ? -8.054 -13.324 10.804 1.00 98.12 155 GLU A N 1
ATOM 1173 C CA . GLU A 1 155 ? -7.181 -13.862 11.849 1.00 98.12 155 GLU A CA 1
ATOM 1174 C C . GLU A 1 155 ? -7.781 -13.652 13.252 1.00 98.12 155 GLU A C 1
ATOM 1176 O O . GLU A 1 155 ? -7.634 -14.505 14.123 1.00 98.12 155 GLU A O 1
ATOM 1181 N N . HIS A 1 156 ? -8.546 -12.575 13.444 1.00 98.25 156 HIS A N 1
ATOM 1182 C CA . HIS A 1 156 ? -9.282 -12.281 14.680 1.00 98.25 156 HIS A CA 1
ATOM 1183 C C . HIS A 1 156 ? -10.709 -12.870 14.706 1.00 98.25 156 HIS A C 1
ATOM 1185 O O . HIS A 1 156 ? -11.509 -12.549 15.587 1.00 98.25 156 HIS A O 1
ATOM 1191 N N . GLY A 1 157 ? -11.043 -13.757 13.761 1.00 97.75 157 GLY A N 1
ATOM 1192 C CA . GLY A 1 157 ? -12.274 -14.551 13.773 1.00 97.75 157 GLY A CA 1
ATOM 1193 C C . GLY A 1 157 ? -13.499 -13.917 13.107 1.00 97.75 157 GLY A C 1
ATOM 1194 O O . GLY A 1 157 ? -14.608 -14.403 13.335 1.00 97.75 157 GLY A O 1
ATOM 1195 N N . PHE A 1 158 ? -13.340 -12.862 12.300 1.00 98.62 158 PHE A N 1
ATOM 1196 C CA . PHE A 1 158 ? -14.449 -12.244 11.556 1.00 98.62 158 PHE A CA 1
ATOM 1197 C C . PHE A 1 158 ? -13.998 -11.541 10.269 1.00 98.62 158 PHE A C 1
ATOM 1199 O O . PHE A 1 158 ? -12.847 -11.608 9.877 1.00 98.62 158 PHE A O 1
ATOM 1206 N N . SER A 1 159 ? -14.903 -10.879 9.560 1.00 98.56 159 SER A N 1
ATOM 1207 C CA . SER A 1 159 ? -14.610 -10.168 8.314 1.00 98.56 159 SER A CA 1
ATOM 1208 C C . SER A 1 159 ? -15.431 -8.885 8.209 1.00 98.56 159 SER A C 1
ATOM 1210 O O . SER A 1 159 ? -16.379 -8.670 8.971 1.00 98.56 159 SER A O 1
ATOM 1212 N N . LEU A 1 160 ? -15.114 -8.040 7.227 1.00 97.94 160 LEU A N 1
ATOM 1213 C CA . LEU A 1 160 ? -15.966 -6.899 6.871 1.00 97.94 160 LEU A CA 1
ATOM 1214 C C . LEU A 1 160 ? -17.383 -7.364 6.487 1.00 97.94 160 LEU A C 1
ATOM 1216 O O . LEU A 1 160 ? -18.362 -6.719 6.853 1.00 97.94 160 LEU A O 1
ATOM 1220 N N . ALA A 1 161 ? -17.501 -8.514 5.815 1.00 98.25 161 ALA A N 1
ATOM 1221 C CA . ALA A 1 161 ? -18.791 -9.108 5.465 1.00 98.25 161 ALA A CA 1
ATOM 1222 C C . ALA A 1 161 ? -19.554 -9.626 6.698 1.00 98.25 161 ALA A C 1
ATOM 1224 O O . ALA A 1 161 ? -20.779 -9.523 6.753 1.00 98.25 161 ALA A O 1
ATOM 1225 N N . ASP A 1 162 ? -18.851 -10.150 7.708 1.00 98.75 162 ASP A N 1
ATOM 1226 C CA . ASP A 1 162 ? -19.487 -10.556 8.965 1.00 98.75 162 ASP A CA 1
ATOM 1227 C C . ASP A 1 162 ? -20.069 -9.352 9.711 1.00 98.75 162 ASP A C 1
ATOM 1229 O O . ASP A 1 162 ? -21.183 -9.450 10.221 1.00 98.75 162 ASP A O 1
ATOM 1233 N N . ILE A 1 163 ? -19.379 -8.203 9.713 1.00 98.69 163 ILE A N 1
ATOM 1234 C CA . ILE A 1 163 ? -19.911 -6.952 10.277 1.00 98.69 163 ILE A CA 1
ATOM 1235 C C . ILE A 1 163 ? -21.245 -6.581 9.613 1.00 98.69 163 ILE A C 1
ATOM 1237 O O . ILE A 1 163 ? -22.221 -6.322 10.319 1.00 98.69 163 ILE A O 1
ATOM 1241 N N . GLU A 1 164 ? -21.321 -6.604 8.278 1.00 98.44 164 GLU A N 1
ATOM 1242 C CA . GLU A 1 164 ? -22.574 -6.355 7.544 1.00 98.44 164 GLU A CA 1
ATOM 1243 C C . GLU A 1 164 ? -23.648 -7.392 7.910 1.00 98.44 164 GLU A C 1
ATOM 1245 O O . GLU A 1 164 ? -24.797 -7.039 8.183 1.00 98.44 164 GLU A O 1
ATOM 1250 N N . ALA A 1 165 ? -23.279 -8.674 7.998 1.00 98.56 165 ALA A N 1
ATOM 1251 C CA . ALA A 1 165 ? -24.190 -9.755 8.373 1.00 98.56 165 ALA A CA 1
ATOM 1252 C C . ALA A 1 165 ? -24.705 -9.647 9.820 1.00 98.56 165 ALA A C 1
ATOM 1254 O O . ALA A 1 165 ? -25.775 -10.173 10.139 1.00 98.56 165 ALA A O 1
ATOM 1255 N N . TRP A 1 166 ? -23.970 -8.975 10.707 1.00 98.69 166 TRP A N 1
ATOM 1256 C CA . TRP A 1 166 ? -24.411 -8.661 12.068 1.00 98.69 166 TRP A CA 1
ATOM 1257 C C . TRP A 1 166 ? -25.319 -7.425 12.131 1.00 98.69 166 TRP A C 1
ATOM 1259 O O . TRP A 1 166 ? -25.884 -7.145 13.188 1.00 98.69 166 TRP A O 1
ATOM 1269 N N . GLY A 1 167 ? -25.508 -6.727 11.007 1.00 98.56 167 GLY A N 1
ATOM 1270 C CA . GLY A 1 167 ? -26.316 -5.512 10.884 1.00 98.56 167 GLY A CA 1
ATOM 1271 C C . GLY A 1 167 ? -25.506 -4.214 10.927 1.00 98.56 167 GLY A C 1
ATOM 1272 O O . GLY A 1 167 ? -26.091 -3.155 11.146 1.00 98.56 167 GLY A O 1
ATOM 1273 N N . GLY A 1 168 ? -24.181 -4.295 10.781 1.00 98.50 168 GLY A N 1
ATOM 1274 C CA . GLY A 1 168 ? -23.285 -3.146 10.670 1.00 98.50 168 GLY A CA 1
ATOM 1275 C C . GLY A 1 168 ? -23.276 -2.533 9.270 1.00 98.50 168 GLY A C 1
ATOM 1276 O O . GLY A 1 168 ? -24.049 -2.913 8.392 1.00 98.50 168 GLY A O 1
ATOM 1277 N N . GLU A 1 169 ? -22.374 -1.580 9.056 1.00 98.38 169 GLU A N 1
ATOM 1278 C CA . GLU A 1 169 ? -22.244 -0.836 7.801 1.00 98.38 169 GLU A CA 1
ATOM 1279 C C . GLU A 1 169 ? -20.768 -0.677 7.430 1.00 98.38 169 GLU A C 1
ATOM 1281 O O . GLU A 1 169 ? -19.964 -0.274 8.268 1.00 98.38 169 GLU A O 1
ATOM 1286 N N . ILE A 1 170 ? -20.414 -0.937 6.169 1.00 97.56 170 ILE A N 1
ATOM 1287 C CA . ILE A 1 170 ? -19.073 -0.672 5.635 1.00 97.56 170 ILE A CA 1
ATOM 1288 C C . ILE A 1 170 ? -19.136 0.510 4.669 1.00 97.56 170 ILE A C 1
ATOM 1290 O O . ILE A 1 170 ? -19.626 0.397 3.542 1.00 97.56 170 ILE A O 1
ATOM 1294 N N . VAL A 1 171 ? -18.594 1.646 5.095 1.00 95.38 171 VAL A N 1
ATOM 1295 C CA . VAL A 1 171 ? -18.490 2.855 4.281 1.00 95.38 171 VAL A CA 1
ATOM 1296 C C . VAL A 1 171 ? -17.160 2.850 3.534 1.00 95.38 171 VAL A C 1
ATOM 1298 O O . VAL A 1 171 ? -16.094 2.781 4.141 1.00 95.38 171 VAL A O 1
ATOM 1301 N N . ARG A 1 172 ? -17.223 2.919 2.202 1.00 93.94 172 ARG A N 1
ATOM 1302 C CA . ARG A 1 172 ? -16.052 2.940 1.312 1.00 93.94 172 ARG A CA 1
ATOM 1303 C C . ARG A 1 172 ? -15.700 4.376 0.937 1.00 93.94 172 ARG A C 1
ATOM 1305 O O . ARG A 1 172 ? -16.177 4.891 -0.074 1.00 93.94 172 ARG A O 1
ATOM 1312 N N . ASP A 1 173 ? -14.873 5.012 1.756 1.00 93.19 173 ASP A N 1
ATOM 1313 C CA . ASP A 1 173 ? -14.515 6.423 1.621 1.00 93.19 173 ASP A CA 1
ATOM 1314 C C . ASP A 1 173 ? -13.253 6.612 0.767 1.00 93.19 173 ASP A C 1
ATOM 1316 O O . ASP A 1 173 ? -12.229 5.963 0.976 1.00 93.19 173 ASP A O 1
ATOM 1320 N N . GLN A 1 174 ? -13.302 7.528 -0.203 1.00 89.19 174 GLN A N 1
ATOM 1321 C CA . GLN A 1 174 ? -12.134 7.840 -1.040 1.00 89.19 174 GLN A CA 1
ATOM 1322 C C . GLN A 1 174 ? -11.084 8.704 -0.322 1.00 89.19 174 GLN A C 1
ATOM 1324 O O . GLN A 1 174 ? -9.895 8.385 -0.433 1.00 89.19 174 GLN A O 1
ATOM 1329 N N . PRO A 1 175 ? -11.462 9.778 0.408 1.00 91.69 175 PRO A N 1
ATOM 1330 C CA . PRO A 1 175 ? -10.481 10.629 1.076 1.00 91.69 175 PRO A CA 1
ATOM 1331 C C . PRO A 1 175 ? -9.644 9.871 2.114 1.00 91.69 175 PRO A C 1
ATOM 1333 O O . PRO A 1 175 ? -10.075 8.856 2.666 1.00 91.69 175 PRO A O 1
ATOM 1336 N N . MET A 1 176 ? -8.444 10.380 2.408 1.00 92.69 176 MET A N 1
ATOM 1337 C CA . MET A 1 176 ? -7.632 9.889 3.530 1.00 92.69 176 MET A CA 1
ATOM 1338 C C . MET A 1 176 ? -8.384 10.063 4.860 1.00 92.69 176 MET A C 1
ATOM 1340 O O . MET A 1 176 ? -9.214 10.968 4.968 1.00 92.69 176 MET A O 1
ATOM 1344 N N . PRO A 1 177 ? -8.113 9.239 5.888 1.00 96.31 177 PRO A N 1
ATOM 1345 C CA . PRO A 1 177 ? -8.845 9.299 7.151 1.00 96.31 177 PRO A CA 1
ATOM 1346 C C . PRO A 1 177 ? -8.862 10.667 7.833 1.00 96.31 177 PRO A C 1
ATOM 1348 O O . PRO A 1 177 ? -9.842 10.988 8.490 1.00 96.31 177 PRO A O 1
ATOM 1351 N N . ASN A 1 178 ? -7.821 11.488 7.662 1.00 96.44 178 ASN A N 1
ATOM 1352 C CA . ASN A 1 178 ? -7.747 12.840 8.223 1.00 96.44 178 ASN A CA 1
ATOM 1353 C C . ASN A 1 178 ? -8.732 13.837 7.588 1.00 96.44 178 ASN A C 1
ATOM 1355 O O . ASN A 1 178 ? -8.893 14.942 8.106 1.00 96.44 178 ASN A O 1
ATOM 1359 N N . ASP A 1 179 ? -9.376 13.477 6.478 1.00 96.62 179 ASP A N 1
ATOM 1360 C CA . ASP A 1 179 ? -10.422 14.290 5.874 1.00 96.62 179 ASP A CA 1
ATOM 1361 C C . ASP A 1 179 ? -11.633 14.413 6.825 1.00 96.62 179 ASP A C 1
ATOM 1363 O O . ASP A 1 179 ? -12.061 13.412 7.414 1.00 96.62 179 ASP A O 1
ATOM 1367 N N . PRO A 1 180 ? -12.236 15.609 6.980 1.00 96.25 180 PRO A N 1
ATOM 1368 C CA . PRO A 1 180 ? -13.396 15.808 7.850 1.00 96.25 180 PRO A CA 1
ATOM 1369 C C . PRO A 1 180 ? -14.585 14.893 7.536 1.00 96.25 180 PRO A C 1
ATOM 1371 O O . PRO A 1 180 ? -15.337 14.544 8.446 1.00 96.25 180 PRO A O 1
ATOM 1374 N N . SER A 1 181 ? -14.741 14.462 6.280 1.00 95.62 181 SER A N 1
ATOM 1375 C CA . SER A 1 181 ? -15.765 13.492 5.873 1.00 95.62 181 SER A CA 1
ATOM 1376 C C . SER A 1 181 ? -15.538 12.082 6.429 1.00 95.62 181 SER A C 1
ATOM 1378 O O . SER A 1 181 ? -16.416 11.237 6.278 1.00 95.62 181 SER A O 1
ATOM 1380 N N . ARG A 1 182 ? -14.407 11.822 7.099 1.00 96.69 182 ARG A N 1
ATOM 1381 C CA . ARG A 1 182 ? -14.090 10.558 7.777 1.00 96.69 182 ARG A CA 1
ATOM 1382 C C . ARG A 1 182 ? -13.855 10.764 9.271 1.00 96.69 182 ARG A C 1
ATOM 1384 O O . ARG A 1 182 ? -14.723 10.407 10.067 1.00 96.69 182 ARG A O 1
ATOM 1391 N N . ILE A 1 183 ? -12.746 11.396 9.675 1.00 98.12 183 ILE A N 1
ATOM 1392 C CA . ILE A 1 183 ? -12.428 11.593 11.104 1.00 98.12 183 ILE A CA 1
ATOM 1393 C C . ILE A 1 183 ? -13.482 12.445 11.828 1.00 98.12 183 ILE A C 1
ATOM 1395 O O . ILE A 1 183 ? -13.787 12.198 12.994 1.00 98.12 183 ILE A O 1
ATOM 1399 N N . GLY A 1 184 ? -14.108 13.401 11.131 1.00 98.12 184 GLY A N 1
ATOM 1400 C CA . GLY A 1 184 ? -15.190 14.216 11.690 1.00 98.12 184 GLY A CA 1
ATOM 1401 C C . GLY A 1 184 ? -16.451 13.403 11.993 1.00 98.12 184 GLY A C 1
ATOM 1402 O O . GLY A 1 184 ? -17.078 13.610 13.029 1.00 98.12 184 GLY A O 1
ATOM 1403 N N . ARG A 1 185 ? -16.785 12.420 11.147 1.00 98.12 185 ARG A N 1
ATOM 1404 C CA . ARG A 1 185 ? -17.909 11.496 11.380 1.00 98.12 185 ARG A CA 1
ATOM 1405 C C . ARG A 1 185 ? -17.648 10.563 12.557 1.00 98.12 185 ARG A C 1
ATOM 1407 O O . ARG A 1 185 ? -18.580 10.247 13.295 1.00 98.12 185 ARG A O 1
ATOM 1414 N N . LEU A 1 186 ? -16.394 10.144 12.755 1.00 98.38 186 LEU A N 1
ATOM 1415 C CA . LEU A 1 186 ? -15.997 9.382 13.942 1.00 98.38 186 LEU A CA 1
ATOM 1416 C C . LEU A 1 186 ? -16.207 10.224 15.206 1.00 98.38 186 LEU A C 1
ATOM 1418 O O . LEU A 1 186 ? -16.904 9.784 16.119 1.00 98.38 186 LEU A O 1
ATOM 1422 N N . ALA A 1 187 ? -15.715 11.467 15.202 1.00 98.38 187 ALA A N 1
ATOM 1423 C CA . ALA A 1 187 ? -15.893 12.414 16.305 1.00 98.38 187 ALA A CA 1
ATOM 1424 C C . ALA A 1 187 ? -17.372 12.725 16.602 1.00 98.38 187 ALA A C 1
ATOM 1426 O O . ALA A 1 187 ? -17.762 12.868 17.760 1.00 98.38 187 ALA A O 1
ATOM 1427 N N . ALA A 1 188 ? -18.214 12.793 15.567 1.00 98.12 188 ALA A N 1
ATOM 1428 C CA . ALA A 1 188 ? -19.658 12.991 15.693 1.00 98.12 188 ALA A CA 1
ATOM 1429 C C . ALA A 1 188 ? -20.424 11.725 16.139 1.00 98.12 188 ALA A C 1
ATOM 1431 O O . ALA A 1 188 ? -21.621 11.796 16.419 1.00 98.12 188 ALA A O 1
ATOM 1432 N N . GLY A 1 189 ? -19.766 10.561 16.209 1.00 97.62 189 GLY A N 1
ATOM 1433 C CA . GLY A 1 189 ? -20.400 9.279 16.530 1.00 97.62 189 GLY A CA 1
ATOM 1434 C C . GLY A 1 189 ? -21.263 8.697 15.401 1.00 97.62 189 GLY A C 1
ATOM 1435 O O . GLY A 1 189 ? -22.048 7.772 15.636 1.00 97.62 189 GLY A O 1
ATOM 1436 N N . GLU A 1 190 ? -21.129 9.216 14.180 1.00 98.19 190 GLU A N 1
ATOM 1437 C CA . GLU A 1 190 ? -21.829 8.742 12.979 1.00 98.19 190 GLU A CA 1
ATOM 1438 C C . GLU A 1 190 ? -21.232 7.447 12.422 1.00 98.19 190 GLU A C 1
ATOM 1440 O O . GLU A 1 190 ? -21.948 6.654 11.813 1.00 98.19 190 GLU A O 1
ATOM 1445 N N . ILE A 1 191 ? -19.944 7.218 12.672 1.00 98.44 191 ILE A N 1
ATOM 1446 C CA . ILE A 1 191 ? -19.273 5.933 12.469 1.00 98.44 191 ILE A CA 1
ATOM 1447 C C . ILE A 1 191 ? -18.665 5.454 13.790 1.00 98.44 191 ILE A C 1
ATOM 1449 O O . ILE A 1 191 ? -18.526 6.211 14.755 1.00 98.44 191 ILE A O 1
ATOM 1453 N N . ASP A 1 192 ? -18.361 4.165 13.851 1.00 98.81 192 ASP A N 1
ATOM 1454 C CA . ASP A 1 192 ? -17.816 3.485 15.023 1.00 98.81 192 ASP A CA 1
ATOM 1455 C C . ASP A 1 192 ? -16.313 3.228 14.908 1.00 98.81 192 ASP A C 1
ATOM 1457 O O . ASP A 1 192 ? -15.640 3.139 15.933 1.00 98.81 192 ASP A O 1
ATOM 1461 N N . ALA A 1 193 ? -15.789 3.106 13.687 1.00 98.75 193 ALA A N 1
ATOM 1462 C CA . ALA A 1 193 ? -14.394 2.760 13.455 1.00 98.75 193 ALA A CA 1
ATOM 1463 C C . ALA A 1 193 ? -13.859 3.291 12.118 1.00 98.75 193 ALA A C 1
ATOM 1465 O O . ALA A 1 193 ? -14.619 3.502 11.169 1.00 98.75 193 ALA A O 1
ATOM 1466 N N . ILE A 1 194 ? -12.537 3.451 12.044 1.00 98.69 194 ILE A N 1
ATOM 1467 C CA . ILE A 1 194 ? -11.775 3.671 10.812 1.00 98.69 194 ILE A CA 1
ATOM 1468 C C . ILE A 1 194 ? -10.683 2.602 10.750 1.00 98.69 194 ILE A C 1
ATOM 1470 O O . ILE A 1 194 ? -9.814 2.569 11.625 1.00 98.69 194 ILE A O 1
ATOM 1474 N N . PHE A 1 195 ? -10.715 1.758 9.716 1.00 98.50 195 PHE A N 1
ATOM 1475 C CA . PHE A 1 195 ? -9.658 0.783 9.425 1.00 98.50 195 PHE A CA 1
ATOM 1476 C C . PHE A 1 195 ? -8.971 1.172 8.116 1.00 98.50 195 PHE A C 1
ATOM 1478 O O . PHE A 1 195 ? -9.578 1.083 7.045 1.00 98.50 195 PHE A O 1
ATOM 1485 N N . ASP A 1 196 ? -7.736 1.665 8.196 1.00 97.56 196 ASP A N 1
ATOM 1486 C CA . ASP A 1 196 ? -7.038 2.220 7.032 1.00 97.56 196 ASP A CA 1
ATOM 1487 C C . ASP A 1 196 ? -5.519 2.308 7.229 1.00 97.56 196 ASP A C 1
ATOM 1489 O O . ASP A 1 196 ? -5.002 2.174 8.340 1.00 97.56 196 ASP A O 1
ATOM 1493 N N . GLU A 1 197 ? -4.823 2.544 6.123 1.00 95.69 197 GLU A N 1
ATOM 1494 C CA . GLU A 1 197 ? -3.392 2.832 6.053 1.00 95.69 197 GLU A CA 1
ATOM 1495 C C . GLU A 1 197 ? -3.125 4.347 6.171 1.00 95.69 197 GLU A C 1
ATOM 1497 O O . GLU A 1 197 ? -4.011 5.140 6.523 1.00 95.69 197 GLU A O 1
ATOM 1502 N N . GLY A 1 198 ? -1.887 4.767 5.931 1.00 94.25 198 GLY A N 1
ATOM 1503 C CA . GLY A 1 198 ? -1.482 6.165 5.916 1.00 94.25 198 GLY A CA 1
ATOM 1504 C C . GLY A 1 198 ? -1.544 6.807 7.295 1.00 94.25 198 GLY A C 1
ATOM 1505 O O . GLY A 1 198 ? -1.852 7.998 7.410 1.00 94.25 198 GLY A O 1
ATOM 1506 N N . VAL A 1 199 ? -1.267 6.032 8.351 1.00 96.00 199 VAL A N 1
ATOM 1507 C CA . VAL A 1 199 ? -1.403 6.442 9.764 1.00 96.00 199 VAL A CA 1
ATOM 1508 C C . VAL A 1 199 ? -0.661 7.735 10.087 1.00 96.00 199 VAL A C 1
ATOM 1510 O O . VAL A 1 199 ? -1.111 8.498 10.941 1.00 96.00 199 VAL A O 1
ATOM 1513 N N . ILE A 1 200 ? 0.397 8.056 9.335 1.00 94.75 200 ILE A N 1
ATOM 1514 C CA . ILE A 1 200 ? 1.124 9.325 9.443 1.00 94.75 200 ILE A CA 1
ATOM 1515 C C . ILE A 1 200 ? 0.215 10.559 9.328 1.00 94.75 200 ILE A C 1
ATOM 1517 O O . ILE A 1 200 ? 0.501 11.595 9.921 1.00 94.75 200 ILE A O 1
ATOM 1521 N N . MET A 1 201 ? -0.885 10.461 8.580 1.00 95.00 201 MET A N 1
ATOM 1522 C CA . MET A 1 201 ? -1.782 11.587 8.328 1.00 95.00 201 MET A CA 1
ATOM 1523 C C . MET A 1 201 ? -2.832 11.778 9.422 1.00 95.00 201 MET A C 1
ATOM 1525 O O . MET A 1 201 ? -3.400 12.864 9.521 1.00 95.00 201 MET A O 1
ATOM 1529 N N . TRP A 1 202 ? -3.138 10.740 10.206 1.00 97.12 202 TRP A N 1
ATOM 1530 C CA . TRP A 1 202 ? -4.362 10.717 11.010 1.00 97.12 202 TRP A CA 1
ATOM 1531 C C . TRP A 1 202 ? -4.234 10.105 12.402 1.00 97.12 202 TRP A C 1
ATOM 1533 O O . TRP A 1 202 ? -5.144 10.311 13.203 1.00 97.12 202 TRP A O 1
ATOM 1543 N N . ALA A 1 203 ? -3.132 9.422 12.732 1.00 97.88 203 ALA A N 1
ATOM 1544 C CA . ALA A 1 203 ? -2.954 8.804 14.045 1.00 97.88 203 ALA A CA 1
ATOM 1545 C C . ALA A 1 203 ? -3.123 9.821 15.183 1.00 97.88 203 ALA A C 1
ATOM 1547 O O . ALA A 1 203 ? -3.859 9.558 16.132 1.00 97.88 203 ALA A O 1
ATOM 1548 N N . ASP A 1 204 ? -2.559 11.026 15.025 1.00 98.00 204 ASP A N 1
ATOM 1549 C CA . ASP A 1 204 ? -2.667 12.092 16.027 1.00 98.00 204 ASP A CA 1
ATOM 1550 C C . ASP A 1 204 ? -4.047 12.749 16.159 1.00 98.00 204 ASP A C 1
ATOM 1552 O O . ASP A 1 204 ? -4.290 13.528 17.082 1.00 98.00 204 ASP A O 1
ATOM 1556 N N . LEU A 1 205 ? -4.980 12.412 15.269 1.00 98.25 205 LEU A N 1
ATOM 1557 C CA . LEU A 1 205 ? -6.358 12.897 15.317 1.00 98.25 205 LEU A CA 1
ATOM 1558 C C . LEU A 1 205 ? -7.296 11.914 16.030 1.00 98.25 205 LEU A C 1
ATOM 1560 O O . LEU A 1 205 ? -8.380 12.315 16.455 1.00 98.25 205 LEU A O 1
ATOM 1564 N N . VAL A 1 206 ? -6.894 10.648 16.184 1.00 98.31 206 VAL A N 1
ATOM 1565 C CA . VAL A 1 206 ? -7.756 9.562 16.682 1.00 98.31 206 VAL A CA 1
ATOM 1566 C C . VAL A 1 206 ? -8.251 9.827 18.101 1.00 98.31 206 VAL A C 1
ATOM 1568 O O . VAL A 1 206 ? -9.459 9.802 18.339 1.00 98.31 206 VAL A O 1
ATOM 1571 N N . ALA A 1 207 ? -7.347 10.177 19.020 1.00 97.88 207 ALA A N 1
ATOM 1572 C CA . ALA A 1 207 ? -7.711 10.483 20.404 1.00 97.88 207 ALA A CA 1
ATOM 1573 C C . ALA A 1 207 ? -8.663 11.691 20.494 1.00 97.88 207 ALA A C 1
ATOM 1575 O O . ALA A 1 207 ? -9.646 11.672 21.236 1.00 97.88 207 ALA A O 1
ATOM 1576 N N . GLY A 1 208 ? -8.416 12.730 19.685 1.00 97.69 208 GLY A N 1
ATOM 1577 C CA . GLY A 1 208 ? -9.278 13.914 19.599 1.00 97.69 208 GLY A CA 1
ATOM 1578 C C . GLY A 1 208 ? -10.672 13.619 19.035 1.00 97.69 208 GLY A C 1
ATOM 1579 O O . GLY A 1 208 ? -11.626 14.317 19.371 1.00 97.69 208 GLY A O 1
ATOM 1580 N N . ALA A 1 209 ? -10.806 12.562 18.230 1.00 98.31 209 ALA A N 1
ATOM 1581 C CA . ALA A 1 209 ? -12.076 12.065 17.709 1.00 98.31 209 ALA A CA 1
ATOM 1582 C C . ALA A 1 209 ? -12.808 11.108 18.673 1.00 98.31 209 ALA A C 1
ATOM 1584 O O . ALA A 1 209 ? -13.834 10.540 18.303 1.00 98.31 209 ALA A O 1
ATOM 1585 N N . GLY A 1 210 ? -12.315 10.921 19.904 1.00 98.06 210 GLY A N 1
ATOM 1586 C CA . GLY A 1 210 ? -12.947 10.044 20.897 1.00 98.06 210 GLY A CA 1
ATOM 1587 C C . GLY A 1 210 ? -12.792 8.552 20.588 1.00 98.06 210 GLY A C 1
ATOM 1588 O O . GLY A 1 210 ? -13.676 7.753 20.916 1.00 98.06 210 GLY A O 1
ATOM 1589 N N . ALA A 1 211 ? -11.696 8.189 19.928 1.00 98.56 211 ALA A N 1
ATOM 1590 C CA . ALA A 1 211 ? -11.357 6.827 19.550 1.00 98.56 211 ALA A CA 1
ATOM 1591 C C . ALA A 1 211 ? -9.946 6.453 20.015 1.00 98.56 211 ALA A C 1
ATOM 1593 O O . ALA A 1 211 ? -9.155 7.303 20.426 1.00 98.56 211 ALA A O 1
ATOM 1594 N N . GLU A 1 212 ? -9.630 5.169 19.916 1.00 98.31 212 GLU A N 1
ATOM 1595 C CA . GLU A 1 212 ? -8.311 4.613 20.197 1.00 98.31 212 GLU A CA 1
ATOM 1596 C C . GLU A 1 212 ? -7.945 3.551 19.160 1.00 98.31 212 GLU A C 1
ATOM 1598 O O . GLU A 1 212 ? -8.822 2.944 18.544 1.00 98.31 212 GLU A O 1
ATOM 1603 N N . PHE A 1 213 ? -6.647 3.332 18.951 1.00 98.62 213 PHE A N 1
ATOM 1604 C CA . PHE A 1 213 ? -6.180 2.203 18.154 1.00 98.62 213 PHE A CA 1
ATOM 1605 C C . PHE A 1 213 ? -6.204 0.925 18.986 1.00 98.62 213 PHE A C 1
ATOM 1607 O O . PHE A 1 213 ? -5.670 0.897 20.094 1.00 98.62 213 PHE A O 1
ATOM 1614 N N . LEU A 1 214 ? -6.763 -0.143 18.423 1.00 98.50 214 LEU A N 1
ATOM 1615 C CA . LEU A 1 214 ? -6.706 -1.468 19.028 1.00 98.50 214 LEU A CA 1
ATOM 1616 C C . LEU A 1 214 ? -5.373 -2.138 18.677 1.00 98.50 214 LEU A C 1
ATOM 1618 O O . LEU A 1 214 ? -5.020 -2.255 17.502 1.00 98.50 214 LEU A O 1
ATOM 1622 N N . ALA A 1 215 ? -4.636 -2.568 19.701 1.00 98.25 215 ALA A N 1
ATOM 1623 C CA . ALA A 1 215 ? -3.394 -3.313 19.527 1.00 98.25 215 ALA A CA 1
ATOM 1624 C C . ALA A 1 215 ? -3.683 -4.761 19.113 1.00 98.25 215 ALA A C 1
ATOM 1626 O O . ALA A 1 215 ? -4.596 -5.396 19.646 1.00 98.25 215 ALA A O 1
ATOM 1627 N N . LEU A 1 216 ? -2.864 -5.302 18.211 1.00 98.38 216 LEU A N 1
ATOM 1628 C CA . LEU A 1 216 ? -2.929 -6.710 17.829 1.00 98.38 216 LEU A CA 1
ATOM 1629 C C . LEU A 1 216 ? -2.104 -7.562 18.802 1.00 98.38 216 LEU A C 1
ATOM 1631 O O . LEU A 1 216 ? -0.950 -7.236 19.100 1.00 98.38 216 LEU A O 1
ATOM 1635 N N . ASP A 1 217 ? -2.680 -8.667 19.280 1.00 95.31 217 ASP A N 1
ATOM 1636 C CA . ASP A 1 217 ? -1.974 -9.599 20.163 1.00 95.31 217 ASP A CA 1
ATOM 1637 C C . ASP A 1 217 ? -0.774 -10.262 19.442 1.00 95.31 217 ASP A C 1
ATOM 1639 O O . ASP A 1 217 ? -0.877 -10.616 18.259 1.00 95.31 217 ASP A O 1
ATOM 1643 N N . PRO A 1 218 ? 0.370 -10.482 20.124 1.00 95.44 218 PRO A N 1
ATOM 1644 C CA . PRO A 1 218 ? 1.543 -11.134 19.537 1.00 95.44 218 PRO A CA 1
ATOM 1645 C C . PRO A 1 218 ? 1.289 -12.501 18.883 1.00 95.44 218 PRO A C 1
ATOM 1647 O O . PRO A 1 218 ? 1.991 -12.854 17.927 1.00 95.44 218 PRO A O 1
ATOM 1650 N N . ALA A 1 219 ? 0.322 -13.284 19.371 1.00 95.75 219 ALA A N 1
ATOM 1651 C CA . ALA A 1 219 ? -0.029 -14.569 18.774 1.00 95.75 219 ALA A CA 1
ATOM 1652 C C . ALA A 1 219 ? -0.666 -14.386 17.387 1.00 95.75 219 ALA A C 1
ATOM 1654 O O . ALA A 1 219 ? -0.225 -15.026 16.430 1.00 95.75 219 ALA A O 1
ATOM 1655 N N . HIS A 1 220 ? -1.618 -13.457 17.253 1.00 97.50 220 HIS A N 1
ATOM 1656 C CA . HIS A 1 220 ? -2.230 -13.117 15.965 1.00 97.50 220 HIS A CA 1
ATOM 1657 C C . HIS A 1 220 ? -1.217 -12.484 15.007 1.00 97.50 220 HIS A C 1
ATOM 1659 O O . HIS A 1 220 ? -1.178 -12.833 13.830 1.00 97.50 220 HIS A O 1
ATOM 1665 N N . LEU A 1 221 ? -0.304 -11.645 15.508 1.00 97.75 221 LEU A N 1
ATOM 1666 C CA . LEU A 1 221 ? 0.795 -11.114 14.695 1.00 97.75 221 LEU A CA 1
ATOM 1667 C C . LEU A 1 221 ? 1.693 -12.218 14.131 1.00 97.75 221 LEU A C 1
ATOM 1669 O O . LEU A 1 221 ? 2.072 -12.156 12.967 1.00 97.75 221 LEU A O 1
ATOM 1673 N N . THR A 1 222 ? 1.988 -13.251 14.921 1.00 98.06 222 THR A N 1
ATOM 1674 C CA . THR A 1 222 ? 2.781 -14.400 14.453 1.00 98.06 222 THR A CA 1
ATOM 1675 C C . THR A 1 222 ? 2.070 -15.147 13.319 1.00 98.06 222 THR A C 1
ATOM 1677 O O . THR A 1 222 ? 2.703 -15.560 12.345 1.00 98.06 222 THR A O 1
ATOM 1680 N N . ALA A 1 223 ? 0.747 -15.303 13.407 1.00 97.81 223 ALA A N 1
ATOM 1681 C CA . ALA A 1 223 ? -0.039 -15.910 12.339 1.00 97.81 223 ALA A CA 1
ATOM 1682 C C . ALA A 1 223 ? -0.068 -15.028 11.075 1.00 97.81 223 ALA A C 1
ATOM 1684 O O . ALA A 1 223 ? 0.171 -15.527 9.974 1.00 97.81 223 ALA A O 1
ATOM 1685 N N . LEU A 1 224 ? -0.255 -13.713 11.225 1.00 98.56 224 LEU A N 1
ATOM 1686 C CA . LEU A 1 224 ? -0.230 -12.740 10.123 1.00 98.56 224 LEU A CA 1
ATOM 1687 C C . LEU A 1 224 ? 1.139 -12.672 9.429 1.00 98.56 224 LEU A C 1
ATOM 1689 O O . LEU A 1 224 ? 1.204 -12.555 8.202 1.00 98.56 224 LEU A O 1
ATOM 1693 N N . GLU A 1 225 ? 2.234 -12.821 10.175 1.00 98.19 225 GLU A N 1
ATOM 1694 C CA . GLU A 1 225 ? 3.589 -12.963 9.624 1.00 98.19 225 GLU A CA 1
ATOM 1695 C C . GLU A 1 225 ? 3.718 -14.213 8.743 1.00 98.19 225 GLU A C 1
ATOM 1697 O O . GLU A 1 225 ? 4.275 -14.159 7.640 1.00 98.19 225 GLU A O 1
ATOM 1702 N N . GLY A 1 226 ? 3.136 -15.332 9.188 1.00 97.31 226 GLY A N 1
ATOM 1703 C CA . GLY A 1 226 ? 3.028 -16.558 8.396 1.00 97.31 226 GLY A CA 1
ATOM 1704 C C . GLY A 1 226 ? 2.235 -16.365 7.100 1.00 97.31 226 GLY A C 1
ATOM 1705 O O . GLY A 1 226 ? 2.551 -16.987 6.085 1.00 97.31 226 GLY A O 1
ATOM 1706 N N . GLN A 1 227 ? 1.252 -15.459 7.104 1.00 97.56 227 GLN A N 1
ATOM 1707 C CA . GLN A 1 227 ? 0.468 -15.119 5.918 1.00 97.56 227 GLN A CA 1
ATOM 1708 C C . GLN A 1 227 ? 1.201 -14.172 4.960 1.00 97.56 227 GLN A C 1
ATOM 1710 O O . GLN A 1 227 ? 0.941 -14.233 3.763 1.00 97.56 227 GLN A O 1
ATOM 1715 N N . GLY A 1 228 ? 2.139 -13.346 5.428 1.00 97.75 228 GLY A N 1
ATOM 1716 C CA . GLY A 1 228 ? 2.947 -12.467 4.570 1.00 97.75 228 GLY A CA 1
ATOM 1717 C C . GLY A 1 228 ? 3.053 -11.015 5.029 1.00 97.75 228 GLY A C 1
ATOM 1718 O O . GLY A 1 228 ? 3.770 -10.248 4.389 1.00 97.75 228 GLY A O 1
ATOM 1719 N N . PHE A 1 229 ? 2.384 -10.634 6.119 1.00 98.44 229 PHE A N 1
ATOM 1720 C CA . PHE A 1 229 ? 2.648 -9.354 6.776 1.00 98.44 229 PHE A CA 1
ATOM 1721 C C . PHE A 1 229 ? 4.024 -9.346 7.457 1.00 98.44 229 PHE A C 1
ATOM 1723 O O . PHE A 1 229 ? 4.631 -10.388 7.702 1.00 98.44 229 PHE A O 1
ATOM 1730 N N . ARG A 1 230 ? 4.493 -8.152 7.821 1.00 97.88 230 ARG A N 1
ATOM 1731 C CA . ARG A 1 230 ? 5.524 -7.965 8.848 1.00 97.88 230 ARG A CA 1
ATOM 1732 C C . ARG A 1 230 ? 4.887 -7.330 10.080 1.00 97.88 230 ARG A C 1
ATOM 1734 O O . ARG A 1 230 ? 3.850 -6.673 9.977 1.00 97.88 230 ARG A O 1
ATOM 1741 N N . ARG A 1 231 ? 5.518 -7.494 11.242 1.00 97.25 231 ARG A N 1
ATOM 1742 C CA . ARG A 1 231 ? 5.128 -6.760 12.450 1.00 97.25 231 ARG A CA 1
ATOM 1743 C C . ARG A 1 231 ? 5.359 -5.263 12.261 1.00 97.25 231 ARG A C 1
ATOM 1745 O O . ARG A 1 231 ? 6.434 -4.856 11.829 1.00 97.25 231 ARG A O 1
ATOM 1752 N N . GLY A 1 232 ? 4.361 -4.472 12.620 1.00 96.94 232 GLY A N 1
ATOM 1753 C CA . GLY A 1 232 ? 4.394 -3.017 12.639 1.00 96.94 232 GLY A CA 1
ATOM 1754 C C . GLY A 1 232 ? 4.228 -2.474 14.056 1.00 96.94 232 GLY A C 1
ATOM 1755 O O . GLY A 1 232 ? 3.742 -3.158 14.962 1.00 96.94 232 GLY A O 1
ATOM 1756 N N . LEU A 1 233 ? 4.631 -1.221 14.239 1.00 97.38 233 LEU A N 1
ATOM 1757 C CA . LEU A 1 233 ? 4.507 -0.502 15.500 1.00 97.38 233 LEU A CA 1
ATOM 1758 C C . LEU A 1 233 ? 4.047 0.924 15.209 1.00 97.38 233 LEU A C 1
ATOM 1760 O O . LEU A 1 233 ? 4.681 1.625 14.421 1.00 97.38 233 LEU A O 1
ATOM 1764 N N . LEU A 1 234 ? 2.961 1.358 15.845 1.00 97.94 234 LEU A N 1
ATOM 1765 C CA . LEU A 1 234 ? 2.652 2.780 15.955 1.00 97.94 234 LEU A CA 1
ATOM 1766 C C . LEU A 1 234 ? 3.406 3.310 17.172 1.00 97.94 234 LEU A C 1
ATOM 1768 O O . LEU A 1 234 ? 2.997 3.085 18.310 1.00 97.94 234 LEU A O 1
ATOM 1772 N N . GLU A 1 235 ? 4.538 3.957 16.923 1.00 97.12 235 GLU A N 1
ATOM 1773 C CA . GLU A 1 235 ? 5.421 4.467 17.972 1.00 97.12 235 GLU A CA 1
ATOM 1774 C C . GLU A 1 235 ? 4.844 5.744 18.592 1.00 97.12 235 GLU A C 1
ATOM 1776 O O . GLU A 1 235 ? 4.610 6.733 17.889 1.00 97.12 235 GLU A O 1
ATOM 1781 N N . GLN A 1 236 ? 4.700 5.782 19.918 1.00 97.69 236 GLN A N 1
ATOM 1782 C CA . GLN A 1 236 ? 4.278 6.988 20.641 1.00 97.69 236 GLN A CA 1
ATOM 1783 C C . GLN A 1 236 ? 5.235 8.160 20.383 1.00 97.69 236 GLN A C 1
ATOM 1785 O O . GLN A 1 236 ? 4.822 9.316 20.316 1.00 97.69 236 GLN A O 1
ATOM 1790 N N . ALA A 1 237 ? 6.525 7.871 20.192 1.00 97.00 237 ALA A N 1
ATOM 1791 C CA . ALA A 1 237 ? 7.523 8.883 19.859 1.00 97.00 237 ALA A CA 1
ATOM 1792 C C . ALA A 1 237 ? 7.230 9.600 18.527 1.00 97.00 237 ALA A C 1
ATOM 1794 O O . ALA A 1 237 ? 7.610 10.760 18.362 1.00 97.00 237 ALA A O 1
ATOM 1795 N N . ARG A 1 238 ? 6.557 8.921 17.587 1.00 95.88 238 ARG A N 1
ATOM 1796 C CA . ARG A 1 238 ? 6.146 9.477 16.292 1.00 95.88 238 ARG A CA 1
ATOM 1797 C C . ARG A 1 238 ? 4.749 10.094 16.342 1.00 95.88 238 ARG A C 1
ATOM 1799 O O . ARG A 1 238 ? 4.517 11.067 15.630 1.00 95.88 238 ARG A O 1
ATOM 1806 N N . TYR A 1 239 ? 3.866 9.547 17.177 1.00 97.12 239 TYR A N 1
ATOM 1807 C CA . TYR A 1 239 ? 2.471 9.964 17.335 1.00 97.12 239 TYR A CA 1
ATOM 1808 C C . TYR A 1 239 ? 2.177 10.290 18.810 1.00 97.12 239 TYR A C 1
ATOM 1810 O O . TYR A 1 239 ? 1.721 9.421 19.562 1.00 97.12 239 TYR A O 1
ATOM 1818 N N . PRO A 1 240 ? 2.462 11.525 19.267 1.00 96.31 240 PRO A N 1
ATOM 1819 C CA . PRO A 1 240 ? 2.427 11.878 20.687 1.00 96.31 240 PRO A CA 1
ATOM 1820 C C . PRO A 1 240 ? 1.055 11.756 21.359 1.00 96.31 240 PRO A C 1
ATOM 1822 O O . PRO A 1 240 ? 0.981 11.765 22.586 1.00 96.31 240 PRO A O 1
ATOM 1825 N N . SER A 1 241 ? -0.032 11.680 20.587 1.00 95.56 241 SER A N 1
ATOM 1826 C CA . SER A 1 241 ? -1.382 11.463 21.125 1.00 95.56 241 SER A CA 1
ATOM 1827 C C . SER A 1 241 ? -1.640 10.028 21.601 1.00 95.56 241 SER A C 1
ATOM 1829 O O . SER A 1 241 ? -2.609 9.800 22.329 1.00 95.56 241 SER A O 1
ATOM 1831 N N . LEU A 1 242 ? -0.807 9.060 21.200 1.00 97.12 242 LEU A N 1
ATOM 1832 C CA . LEU A 1 242 ? -0.975 7.667 21.596 1.00 97.12 242 LEU A CA 1
ATOM 1833 C C . LEU A 1 242 ? -0.682 7.491 23.096 1.00 97.12 242 LEU A C 1
ATOM 1835 O O . LEU A 1 242 ? 0.266 8.084 23.619 1.00 97.12 242 LEU A O 1
ATOM 1839 N N . PRO A 1 243 ? -1.434 6.632 23.809 1.00 94.69 243 PRO A N 1
ATOM 1840 C CA . PRO A 1 243 ? -1.184 6.358 25.227 1.00 94.69 243 PRO A CA 1
ATOM 1841 C C . PRO A 1 243 ? 0.117 5.569 25.467 1.00 94.69 243 PRO A C 1
ATOM 1843 O O . PRO A 1 243 ? 0.633 5.549 26.584 1.00 94.69 243 PRO A O 1
ATOM 1846 N N . GLY A 1 244 ? 0.647 4.936 24.422 1.00 97.31 244 GLY A N 1
ATOM 1847 C CA . GLY A 1 244 ? 1.876 4.153 24.384 1.00 97.31 244 GLY A CA 1
ATOM 1848 C C . GLY A 1 244 ? 2.046 3.545 22.992 1.00 97.31 244 GLY A C 1
ATOM 1849 O O . GLY A 1 244 ? 1.231 3.805 22.105 1.00 97.31 244 GLY A O 1
ATOM 1850 N N . ASP A 1 245 ? 3.085 2.739 22.801 1.00 98.19 245 ASP A N 1
ATOM 1851 C CA . ASP A 1 245 ? 3.299 2.055 21.527 1.00 98.19 245 ASP A CA 1
ATOM 1852 C C . ASP A 1 245 ? 2.192 1.022 21.259 1.00 98.19 245 ASP A C 1
ATOM 1854 O O . ASP A 1 245 ? 1.831 0.239 22.142 1.00 98.19 245 ASP A O 1
ATOM 1858 N N . ILE A 1 246 ? 1.674 0.994 20.028 1.00 98.31 246 ILE A N 1
ATOM 1859 C CA . ILE A 1 246 ? 0.591 0.088 19.618 1.00 98.31 246 ILE A CA 1
ATOM 1860 C C . ILE A 1 246 ? 1.117 -0.908 18.585 1.00 98.31 246 ILE A C 1
ATOM 1862 O O . ILE A 1 246 ? 1.551 -0.523 17.497 1.00 98.31 246 ILE A O 1
ATOM 1866 N N . LEU A 1 247 ? 1.068 -2.200 18.917 1.00 98.19 247 LEU A N 1
ATOM 1867 C CA . LEU A 1 247 ? 1.444 -3.273 17.996 1.00 98.19 247 LEU A CA 1
ATOM 1868 C C . LEU A 1 247 ? 0.389 -3.448 16.900 1.00 98.19 247 LEU A C 1
ATOM 1870 O O . LEU A 1 247 ? -0.806 -3.516 17.182 1.00 98.19 247 LEU A O 1
ATOM 1874 N N . THR A 1 248 ? 0.845 -3.558 15.654 1.00 98.56 248 THR A N 1
ATOM 1875 C CA . THR A 1 248 ? -0.005 -3.768 14.475 1.00 98.56 248 THR A CA 1
ATOM 1876 C C . THR A 1 248 ? 0.778 -4.491 13.368 1.00 98.56 248 THR A C 1
ATOM 1878 O O . THR A 1 248 ? 1.844 -5.054 13.624 1.00 98.56 248 THR A O 1
ATOM 1881 N N . VAL A 1 249 ? 0.267 -4.511 12.138 1.00 98.56 249 VAL A N 1
ATOM 1882 C CA . VAL A 1 249 ? 0.978 -4.978 10.942 1.00 98.56 249 VAL A CA 1
ATOM 1883 C C . VAL A 1 249 ? 1.573 -3.814 10.147 1.00 98.56 249 VAL A C 1
ATOM 1885 O O . VAL A 1 249 ? 1.015 -2.717 10.077 1.00 98.56 249 VAL A O 1
ATOM 1888 N N . ASP A 1 250 ? 2.725 -4.071 9.541 1.00 98.19 250 ASP A N 1
ATOM 1889 C CA . ASP A 1 250 ? 3.368 -3.185 8.574 1.00 98.19 250 ASP A CA 1
ATOM 1890 C C . ASP A 1 250 ? 2.534 -3.081 7.281 1.00 98.19 250 ASP A C 1
ATOM 1892 O O . ASP A 1 250 ? 1.942 -4.064 6.824 1.00 98.19 250 ASP A O 1
ATOM 1896 N N . TYR A 1 251 ? 2.502 -1.881 6.701 1.00 97.88 251 TYR A N 1
ATOM 1897 C CA . TYR A 1 251 ? 1.867 -1.569 5.416 1.00 97.88 251 TYR A CA 1
ATOM 1898 C C . TYR A 1 251 ? 2.856 -0.860 4.470 1.00 97.88 251 TYR A C 1
ATOM 1900 O O . TYR A 1 251 ? 2.484 -0.091 3.590 1.00 97.88 251 TYR A O 1
ATOM 1908 N N . SER A 1 252 ? 4.151 -1.083 4.678 1.00 98.00 252 SER A N 1
ATOM 1909 C CA . SER A 1 252 ? 5.222 -0.333 4.043 1.00 98.00 252 SER A CA 1
ATOM 1910 C C . SER A 1 252 ? 5.562 -0.852 2.644 1.00 98.00 252 SER A C 1
ATOM 1912 O O . SER A 1 252 ? 5.444 -2.037 2.321 1.00 98.00 252 SER A O 1
ATOM 1914 N N . GLY A 1 253 ? 6.103 0.062 1.842 1.00 97.31 253 GLY A N 1
ATOM 1915 C CA . GLY A 1 253 ? 6.755 -0.183 0.563 1.00 97.31 253 GLY A CA 1
ATOM 1916 C C . GLY A 1 253 ? 5.794 -0.439 -0.589 1.00 97.31 253 GLY A C 1
ATOM 1917 O O . GLY A 1 253 ? 4.836 -1.202 -0.477 1.00 97.31 253 GLY A O 1
ATOM 1918 N N . TRP A 1 254 ? 6.085 0.169 -1.740 1.00 97.38 254 TRP A N 1
ATOM 1919 C CA . TRP A 1 254 ? 5.310 -0.058 -2.960 1.00 97.38 254 TRP A CA 1
ATOM 1920 C C . TRP A 1 254 ? 6.153 -0.843 -3.961 1.00 97.38 254 TRP A C 1
ATOM 1922 O O . TRP A 1 254 ? 6.980 -0.253 -4.673 1.00 97.38 254 TRP A O 1
ATOM 1932 N N . PRO A 1 255 ? 6.048 -2.182 -3.987 1.00 98.25 255 PRO A N 1
ATOM 1933 C CA . PRO A 1 255 ? 6.854 -2.982 -4.887 1.00 98.25 255 PRO A CA 1
ATOM 1934 C C . PRO A 1 255 ? 6.480 -2.701 -6.339 1.00 98.25 255 PRO A C 1
ATOM 1936 O O . PRO A 1 2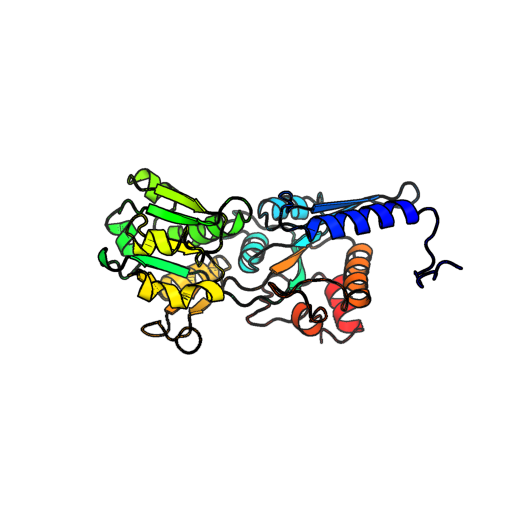55 ? 5.322 -2.804 -6.737 1.00 98.25 255 PRO A O 1
ATOM 1939 N N . ILE A 1 256 ? 7.497 -2.408 -7.141 1.00 98.62 256 ILE A N 1
ATOM 1940 C CA . ILE A 1 256 ? 7.461 -2.536 -8.593 1.00 98.62 256 ILE A CA 1
ATOM 1941 C C . ILE A 1 256 ? 7.836 -3.982 -8.885 1.00 98.62 256 ILE A C 1
ATOM 1943 O O . ILE A 1 256 ? 8.883 -4.447 -8.438 1.00 98.62 256 ILE A O 1
ATOM 1947 N N . TYR A 1 257 ? 7.003 -4.705 -9.614 1.00 98.75 257 TYR A N 1
ATOM 1948 C CA . TYR A 1 257 ? 7.135 -6.145 -9.779 1.00 98.75 257 TYR A CA 1
ATOM 1949 C C . TYR A 1 257 ? 6.836 -6.579 -11.206 1.00 98.75 257 TYR A C 1
ATOM 1951 O O . TYR A 1 257 ? 6.214 -5.867 -11.991 1.00 98.75 257 TYR A O 1
ATOM 1959 N N . CYS A 1 258 ? 7.321 -7.766 -11.532 1.00 98.69 258 CYS A N 1
ATOM 1960 C CA . CYS A 1 258 ? 7.181 -8.411 -12.825 1.00 98.69 258 CYS A CA 1
ATOM 1961 C C . CYS A 1 258 ? 6.975 -9.913 -12.622 1.00 98.69 258 CYS A C 1
ATOM 1963 O O . CYS A 1 258 ? 7.018 -10.413 -11.495 1.00 98.69 258 CYS A O 1
ATOM 1965 N N . ARG A 1 259 ? 6.772 -10.650 -13.712 1.00 98.12 259 ARG A N 1
ATOM 1966 C CA . ARG A 1 259 ? 6.816 -12.115 -13.681 1.00 98.12 259 ARG A CA 1
ATOM 1967 C C . ARG A 1 259 ? 8.254 -12.566 -13.424 1.00 98.12 259 ARG A C 1
ATOM 1969 O O . ARG A 1 259 ? 9.166 -12.004 -14.026 1.00 98.12 259 ARG A O 1
ATOM 1976 N N . ALA A 1 260 ? 8.485 -13.587 -12.597 1.00 98.12 260 ALA A N 1
ATOM 1977 C CA . ALA A 1 260 ? 9.862 -13.981 -12.251 1.00 98.12 260 ALA A CA 1
ATOM 1978 C C . ALA A 1 260 ? 10.701 -14.428 -13.461 1.00 98.12 260 ALA A C 1
ATOM 1980 O O . ALA A 1 260 ? 11.924 -14.346 -13.442 1.00 98.12 260 ALA A O 1
ATOM 1981 N N . SER A 1 261 ? 10.032 -14.884 -14.519 1.00 96.12 261 SER A N 1
ATOM 1982 C CA . SER A 1 261 ? 10.637 -15.299 -15.7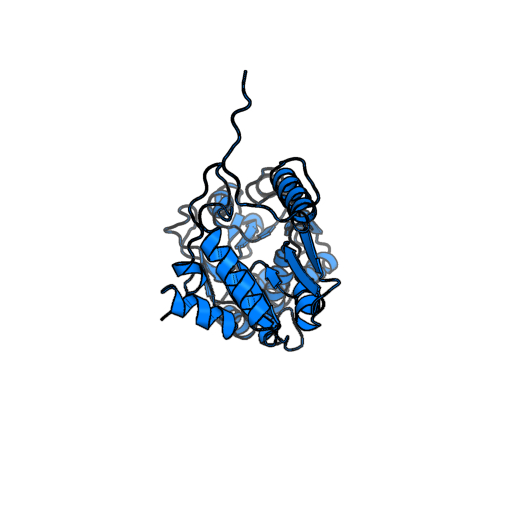84 1.00 96.12 261 SER A CA 1
ATOM 1983 C C . SER A 1 261 ? 10.377 -14.312 -16.933 1.00 96.12 261 SER A C 1
ATOM 1985 O O . SER A 1 261 ? 10.343 -14.701 -18.107 1.00 96.12 261 SER A O 1
ATOM 1987 N N . ALA A 1 262 ? 10.140 -13.037 -16.606 1.00 95.50 262 ALA A N 1
ATOM 1988 C CA . ALA A 1 262 ? 10.089 -11.948 -17.574 1.00 95.50 262 ALA A CA 1
ATOM 1989 C C . ALA A 1 262 ? 11.409 -11.857 -18.372 1.00 95.50 262 ALA A C 1
ATOM 1991 O O . ALA A 1 262 ? 12.470 -12.196 -17.854 1.00 95.50 262 ALA A O 1
ATOM 1992 N N . PRO A 1 263 ? 11.390 -11.425 -19.646 1.00 94.25 263 PRO A N 1
ATOM 1993 C CA . PRO A 1 263 ? 12.620 -11.324 -20.426 1.00 94.25 263 PRO A CA 1
ATOM 1994 C C . PRO A 1 263 ? 13.608 -10.315 -19.820 1.00 94.25 263 PRO A C 1
ATOM 1996 O O . PRO A 1 263 ? 13.295 -9.126 -19.731 1.00 94.25 263 PRO A O 1
ATOM 1999 N N . ASP A 1 264 ? 14.825 -10.771 -19.504 1.00 96.69 264 ASP A N 1
ATOM 2000 C CA . ASP A 1 264 ? 15.895 -9.970 -18.885 1.00 96.69 264 ASP A CA 1
ATOM 2001 C C . ASP A 1 264 ? 16.072 -8.603 -19.549 1.00 96.69 264 ASP A C 1
ATOM 2003 O O . ASP A 1 264 ? 16.019 -7.574 -18.883 1.00 96.69 264 ASP A O 1
ATOM 2007 N N . ARG A 1 265 ? 16.172 -8.575 -20.884 1.00 94.19 265 ARG A N 1
ATOM 2008 C CA . ARG A 1 265 ? 16.371 -7.344 -21.664 1.00 94.19 265 ARG A CA 1
ATOM 2009 C C . ARG A 1 265 ? 15.302 -6.276 -21.397 1.00 94.19 265 ARG A C 1
ATOM 2011 O O . ARG A 1 265 ? 15.597 -5.084 -21.483 1.00 94.19 265 ARG A O 1
ATOM 2018 N N . LEU A 1 266 ? 14.057 -6.678 -21.140 1.00 93.44 266 LEU A N 1
ATOM 2019 C CA . LEU A 1 266 ? 12.962 -5.744 -20.866 1.00 93.44 266 LEU A CA 1
ATOM 2020 C C . LEU A 1 266 ? 13.075 -5.175 -19.450 1.00 93.44 266 LEU A C 1
ATOM 2022 O O . LEU A 1 266 ? 12.950 -3.963 -19.268 1.00 93.44 266 LEU A O 1
ATOM 2026 N N . ILE A 1 267 ? 13.403 -6.025 -18.476 1.00 97.44 267 ILE A N 1
ATOM 2027 C CA . ILE A 1 267 ? 13.641 -5.612 -17.089 1.00 97.44 267 ILE A CA 1
ATOM 2028 C C . ILE A 1 267 ? 14.878 -4.711 -16.990 1.00 97.44 267 ILE A C 1
ATOM 2030 O O . ILE A 1 267 ? 14.802 -3.635 -16.401 1.00 97.44 267 ILE A O 1
ATOM 2034 N N . GLU A 1 268 ? 15.978 -5.062 -17.659 1.00 98.06 268 GLU A N 1
ATOM 2035 C CA . GLU A 1 268 ? 17.174 -4.216 -17.763 1.00 98.06 268 GLU A CA 1
ATOM 2036 C C . GLU A 1 268 ? 16.833 -2.834 -18.325 1.00 98.06 268 GLU A C 1
ATOM 2038 O O . GLU A 1 268 ? 17.251 -1.809 -17.782 1.00 98.06 268 GLU A O 1
ATOM 2043 N N . LYS A 1 269 ? 16.038 -2.788 -19.403 1.00 96.00 269 LYS A N 1
ATOM 2044 C CA . LYS A 1 269 ? 15.626 -1.531 -20.034 1.00 96.00 269 LYS A CA 1
ATOM 2045 C C . LYS A 1 269 ? 14.798 -0.668 -19.083 1.00 96.00 269 LYS A C 1
ATOM 2047 O O . LYS A 1 269 ? 14.995 0.548 -19.069 1.00 96.00 269 LYS A O 1
ATOM 2052 N N . PHE A 1 270 ? 13.906 -1.277 -18.304 1.00 97.31 270 PHE A N 1
ATOM 2053 C CA . PHE A 1 270 ? 13.106 -0.583 -17.299 1.00 97.31 270 PHE A CA 1
ATOM 2054 C C . PHE A 1 270 ? 13.990 -0.008 -16.179 1.00 97.31 270 PHE A C 1
ATOM 2056 O O . PHE A 1 270 ? 13.919 1.187 -15.894 1.00 97.31 270 PHE A O 1
ATOM 2063 N N . CYS A 1 271 ? 14.896 -0.811 -15.612 1.00 98.56 271 CYS A N 1
ATOM 2064 C CA . CYS A 1 271 ? 15.833 -0.371 -14.574 1.00 98.56 271 CYS A CA 1
ATOM 2065 C C . CYS A 1 271 ? 16.734 0.781 -15.051 1.00 98.56 271 CYS A C 1
ATOM 2067 O O . CYS A 1 271 ? 16.864 1.799 -14.371 1.00 98.56 271 CYS A O 1
ATOM 2069 N N . LEU A 1 272 ? 17.307 0.672 -16.254 1.00 98.44 272 LEU A N 1
ATOM 2070 C CA . LEU A 1 272 ? 18.124 1.735 -16.849 1.00 98.44 272 LEU A CA 1
ATOM 2071 C C . LEU A 1 272 ? 17.317 3.016 -17.107 1.00 98.44 272 LEU A C 1
ATOM 2073 O O . LEU A 1 272 ? 17.862 4.115 -16.993 1.00 98.44 272 LEU A O 1
ATOM 2077 N N . ALA A 1 273 ? 16.024 2.901 -17.430 1.00 96.94 273 ALA A N 1
ATOM 2078 C CA . ALA A 1 273 ? 15.147 4.058 -17.573 1.00 96.94 273 ALA A CA 1
ATOM 2079 C C . ALA A 1 273 ? 14.908 4.766 -16.229 1.00 96.94 273 ALA A C 1
ATOM 2081 O O . ALA A 1 273 ? 14.971 5.996 -16.194 1.00 96.94 273 ALA A O 1
ATOM 2082 N N . LEU A 1 274 ? 14.721 4.021 -15.129 1.00 97.69 274 LEU A N 1
ATOM 2083 C CA . LEU A 1 274 ? 14.645 4.598 -13.779 1.00 97.69 274 LEU A CA 1
ATOM 2084 C C . LEU A 1 274 ? 15.927 5.364 -13.426 1.00 97.69 274 LEU A C 1
ATOM 2086 O O . LEU A 1 274 ? 15.848 6.501 -12.970 1.00 97.69 274 LEU A O 1
ATOM 2090 N N . ILE A 1 275 ? 17.103 4.794 -13.716 1.00 98.06 275 ILE A N 1
ATOM 2091 C CA . ILE A 1 275 ? 18.399 5.461 -13.497 1.00 98.06 275 ILE A CA 1
ATOM 2092 C C . ILE A 1 275 ? 18.491 6.754 -14.307 1.00 98.06 275 ILE A C 1
ATOM 2094 O O . ILE A 1 275 ? 18.780 7.817 -13.758 1.00 98.06 275 ILE A O 1
ATOM 2098 N N . ALA A 1 276 ? 18.217 6.680 -15.611 1.00 97.12 276 ALA A N 1
ATOM 2099 C CA . ALA A 1 276 ? 18.340 7.818 -16.518 1.00 97.12 276 ALA A CA 1
ATOM 2100 C C . ALA A 1 276 ? 17.343 8.948 -16.216 1.00 97.12 276 ALA A C 1
ATOM 2102 O O . ALA A 1 276 ? 17.591 10.100 -16.574 1.00 97.12 276 ALA A O 1
ATOM 2103 N N . LYS A 1 277 ? 16.201 8.629 -15.597 1.00 95.19 277 LYS A N 1
ATOM 2104 C CA . LYS A 1 277 ? 15.129 9.583 -15.285 1.00 95.19 277 LYS A CA 1
ATOM 2105 C C . LYS A 1 277 ? 14.986 9.891 -13.800 1.00 95.19 277 LYS A C 1
ATOM 2107 O O . LYS A 1 277 ? 14.039 10.597 -13.446 1.00 95.19 277 LYS A O 1
ATOM 2112 N N . ARG A 1 278 ? 15.934 9.450 -12.966 1.00 95.44 278 ARG A N 1
ATOM 2113 C CA . ARG A 1 278 ? 15.879 9.566 -11.503 1.00 95.44 278 ARG A CA 1
ATOM 2114 C C . ARG A 1 278 ? 15.531 10.974 -11.014 1.00 95.44 278 ARG A C 1
ATOM 2116 O O . ARG A 1 278 ? 14.745 11.105 -10.092 1.00 95.44 278 ARG A O 1
ATOM 2123 N N . ASP A 1 279 ? 16.053 12.014 -11.666 1.00 94.50 279 ASP A N 1
ATOM 2124 C CA . ASP A 1 279 ? 15.886 13.410 -11.236 1.00 94.50 279 ASP A CA 1
ATOM 2125 C C . ASP A 1 279 ? 14.563 14.036 -11.733 1.00 94.50 279 ASP A C 1
ATOM 2127 O O . ASP A 1 279 ? 14.310 15.217 -11.520 1.00 94.50 279 ASP A O 1
ATOM 2131 N N . SER A 1 280 ? 13.732 13.277 -12.456 1.00 90.75 280 SER A N 1
ATOM 2132 C CA . SER A 1 280 ? 12.524 13.786 -13.128 1.00 90.75 280 SER A CA 1
ATOM 2133 C C . SER A 1 280 ? 11.252 12.976 -12.876 1.00 90.75 280 SER A C 1
ATOM 2135 O O . SER A 1 280 ? 10.160 13.454 -13.198 1.00 90.75 280 SER A O 1
ATOM 2137 N N . ILE A 1 281 ? 11.374 11.758 -12.342 1.00 92.06 281 ILE A N 1
ATOM 2138 C CA . ILE A 1 281 ? 10.231 10.926 -11.961 1.00 92.06 281 ILE A CA 1
ATOM 2139 C C . ILE A 1 281 ? 9.700 11.432 -10.618 1.00 92.06 281 ILE A C 1
ATOM 2141 O O . ILE A 1 281 ? 10.443 11.495 -9.644 1.00 92.06 281 ILE A O 1
ATOM 2145 N N . ALA A 1 282 ? 8.417 11.791 -10.587 1.00 90.38 282 ALA A N 1
ATOM 2146 C CA . ALA A 1 282 ? 7.712 12.096 -9.348 1.00 90.38 282 ALA A CA 1
ATOM 2147 C C . ALA A 1 282 ? 7.384 10.787 -8.625 1.00 90.38 282 ALA A C 1
ATOM 2149 O O . ALA A 1 282 ? 6.955 9.827 -9.270 1.00 90.38 282 ALA A O 1
ATOM 2150 N N . TRP A 1 283 ? 7.603 10.750 -7.315 1.00 90.56 283 TRP A N 1
ATOM 2151 C CA . TRP A 1 283 ? 7.405 9.543 -6.511 1.00 90.56 283 TRP A CA 1
ATOM 2152 C C . TRP A 1 283 ? 7.017 9.830 -5.059 1.00 90.56 283 TRP A C 1
ATOM 2154 O O . TRP A 1 283 ? 6.369 8.989 -4.446 1.00 90.56 283 TRP A O 1
ATOM 2164 N N . ASP A 1 284 ? 7.403 10.986 -4.515 1.00 88.12 284 ASP A N 1
ATOM 2165 C CA . ASP A 1 284 ? 7.130 11.350 -3.128 1.00 88.12 284 ASP A CA 1
ATOM 2166 C C . ASP A 1 284 ? 5.750 12.005 -3.016 1.00 88.12 284 ASP A C 1
ATOM 2168 O O . ASP A 1 284 ? 5.370 12.843 -3.845 1.00 88.12 284 ASP A O 1
ATOM 2172 N N . ILE A 1 285 ? 4.986 11.618 -1.996 1.00 85.12 285 ILE A N 1
ATOM 2173 C CA . ILE A 1 285 ? 3.623 12.116 -1.805 1.00 85.12 285 ILE A CA 1
ATOM 2174 C C . ILE A 1 285 ? 3.679 13.579 -1.354 1.00 85.12 285 ILE A C 1
ATOM 2176 O O . ILE A 1 285 ? 4.362 13.934 -0.397 1.00 85.12 285 ILE A O 1
ATOM 2180 N N . GLY A 1 286 ? 2.890 14.438 -2.006 1.00 79.81 286 GLY A N 1
ATOM 2181 C CA . GLY A 1 286 ? 2.648 15.806 -1.553 1.00 79.81 286 GLY A CA 1
ATOM 2182 C C . GLY A 1 286 ? 3.243 16.883 -2.457 1.00 79.81 286 GLY A C 1
ATOM 2183 O O . GLY A 1 286 ? 2.671 17.201 -3.495 1.00 79.81 286 GLY A O 1
ATOM 2184 N N . GLY A 1 287 ? 4.308 17.540 -1.990 1.00 72.06 287 GLY A N 1
ATOM 2185 C CA . GLY A 1 287 ? 4.720 18.873 -2.442 1.00 72.06 287 GLY A CA 1
ATOM 2186 C C . GLY A 1 287 ? 5.080 19.012 -3.935 1.00 72.06 287 GLY A C 1
ATOM 2187 O O . GLY A 1 287 ? 5.444 18.040 -4.599 1.00 72.06 287 GLY A O 1
ATOM 2188 N N . PRO A 1 288 ? 5.061 20.253 -4.469 1.00 79.62 288 PRO A N 1
ATOM 2189 C CA . PRO A 1 288 ? 5.338 20.534 -5.885 1.00 79.62 288 PRO A CA 1
ATOM 2190 C C . PRO A 1 288 ? 6.810 20.323 -6.281 1.00 79.62 288 PRO A C 1
ATOM 2192 O O . PRO A 1 288 ? 7.145 20.366 -7.464 1.00 79.62 288 PRO A O 1
ATOM 2195 N N . THR A 1 289 ? 7.688 20.111 -5.300 1.00 86.75 289 THR A N 1
ATOM 2196 C CA . THR A 1 289 ? 9.110 19.821 -5.486 1.00 86.75 289 THR A CA 1
ATOM 2197 C C . THR A 1 289 ? 9.366 18.377 -5.095 1.00 86.75 289 THR A C 1
ATOM 2199 O O . THR A 1 289 ? 8.989 17.961 -4.004 1.00 86.75 289 THR A O 1
ATOM 2202 N N . GLN A 1 290 ? 10.032 17.635 -5.973 1.00 90.81 290 GLN A N 1
ATOM 2203 C CA . GLN A 1 290 ? 10.287 16.208 -5.809 1.00 90.81 290 GLN A CA 1
ATOM 2204 C C . GLN A 1 290 ? 11.794 15.964 -5.648 1.00 90.81 290 GLN A C 1
ATOM 2206 O O . GLN A 1 290 ? 12.577 16.536 -6.418 1.00 90.81 290 GLN A O 1
ATOM 2211 N N . PRO A 1 291 ? 12.231 15.142 -4.679 1.00 92.75 291 PRO A N 1
ATOM 2212 C CA . PRO A 1 291 ? 13.609 14.672 -4.641 1.00 92.75 291 PRO A CA 1
ATOM 2213 C C . PRO A 1 291 ? 13.866 13.682 -5.792 1.00 92.75 291 PRO A C 1
ATOM 2215 O O . PRO A 1 291 ? 12.919 13.083 -6.311 1.00 92.75 291 PRO A O 1
ATOM 2218 N N . PRO A 1 292 ? 15.134 13.443 -6.179 1.00 94.88 292 PRO A N 1
ATOM 2219 C CA . PRO A 1 292 ? 15.459 12.345 -7.082 1.00 94.88 292 PRO A CA 1
ATOM 2220 C C . PRO A 1 292 ? 14.938 11.006 -6.550 1.00 94.88 292 PRO A C 1
ATOM 2222 O O . PRO A 1 292 ? 14.845 10.813 -5.336 1.00 94.88 292 PRO A O 1
ATOM 2225 N N . LEU A 1 293 ? 14.654 10.062 -7.450 1.00 96.19 293 LEU A N 1
ATOM 2226 C CA . LEU A 1 293 ? 14.367 8.683 -7.061 1.00 96.19 293 LEU A CA 1
ATOM 2227 C C . LEU A 1 293 ? 15.509 8.136 -6.182 1.00 96.19 293 LEU A C 1
ATOM 2229 O O . LEU A 1 293 ? 16.665 8.144 -6.624 1.00 96.19 293 LEU A O 1
ATOM 2233 N N . PRO A 1 294 ? 15.212 7.626 -4.973 1.00 96.69 294 PRO A N 1
ATOM 2234 C CA . PRO A 1 294 ? 16.209 7.103 -4.045 1.00 96.69 294 PRO A CA 1
ATOM 2235 C C . PRO A 1 294 ? 16.576 5.663 -4.425 1.00 96.69 294 PRO A C 1
ATOM 2237 O O . PRO A 1 294 ? 16.224 4.708 -3.733 1.00 96.69 294 PRO A O 1
ATOM 2240 N N . LEU A 1 295 ? 17.228 5.491 -5.578 1.00 97.00 295 LEU A N 1
ATOM 2241 C CA . LEU A 1 295 ? 17.498 4.178 -6.185 1.00 97.00 295 LEU A CA 1
ATOM 2242 C C . LEU A 1 295 ? 18.308 3.241 -5.275 1.00 97.00 295 LEU A C 1
ATOM 2244 O O . LEU A 1 295 ? 18.106 2.030 -5.308 1.00 97.00 295 LEU A O 1
ATOM 2248 N N . ASP A 1 296 ? 19.179 3.800 -4.435 1.00 94.12 296 ASP A N 1
ATOM 2249 C CA . ASP A 1 296 ? 19.931 3.090 -3.398 1.00 94.12 296 ASP A CA 1
ATOM 2250 C C . ASP A 1 296 ? 19.011 2.436 -2.359 1.00 94.12 296 ASP A C 1
ATOM 2252 O O . ASP A 1 296 ? 19.226 1.286 -1.978 1.00 94.12 296 ASP A O 1
ATOM 2256 N N . ARG A 1 297 ? 17.947 3.134 -1.949 1.00 96.62 297 ARG A N 1
ATOM 2257 C CA . ARG A 1 297 ? 16.928 2.599 -1.039 1.00 96.62 297 ARG A CA 1
ATOM 2258 C C . ARG A 1 297 ? 15.988 1.653 -1.764 1.00 96.62 297 ARG A C 1
ATOM 2260 O O . ARG A 1 297 ? 15.633 0.617 -1.222 1.00 96.62 297 ARG A O 1
ATOM 2267 N N . MET A 1 298 ? 15.609 1.979 -2.999 1.00 97.81 298 MET A N 1
ATOM 2268 C CA . MET A 1 298 ? 14.655 1.179 -3.765 1.00 97.81 298 MET A CA 1
ATOM 2269 C C . MET A 1 298 ? 15.150 -0.241 -4.061 1.00 97.81 298 MET A C 1
ATOM 2271 O O . MET A 1 298 ? 14.347 -1.171 -4.154 1.00 97.81 298 MET A O 1
ATOM 2275 N N . ALA A 1 299 ? 16.464 -0.404 -4.225 1.00 96.50 299 ALA A N 1
ATOM 2276 C CA . ALA A 1 299 ? 17.102 -1.688 -4.486 1.00 96.50 299 ALA A CA 1
ATOM 2277 C C . ALA A 1 299 ? 17.445 -2.479 -3.212 1.00 96.50 299 ALA A C 1
ATOM 2279 O O . ALA A 1 299 ? 17.821 -3.643 -3.327 1.00 96.50 299 ALA A O 1
ATOM 2280 N N . ARG A 1 300 ? 17.295 -1.899 -2.012 1.00 95.94 300 ARG A N 1
ATOM 2281 C CA . ARG A 1 300 ? 17.712 -2.512 -0.740 1.00 95.94 300 ARG A CA 1
ATOM 2282 C C . ARG A 1 300 ? 16.546 -2.706 0.219 1.00 95.94 300 ARG A C 1
ATOM 2284 O O . ARG A 1 300 ? 15.596 -1.927 0.247 1.00 95.94 300 ARG A O 1
ATOM 2291 N N . GLU A 1 301 ? 16.645 -3.752 1.026 1.00 96.00 301 GLU A N 1
ATOM 2292 C CA . GLU A 1 301 ? 15.717 -3.986 2.125 1.00 96.00 301 GLU A CA 1
ATOM 2293 C C . GLU A 1 301 ? 15.872 -2.895 3.195 1.00 96.00 301 GLU A C 1
ATOM 2295 O O . GLU A 1 301 ? 16.982 -2.466 3.520 1.00 96.00 301 GLU A O 1
ATOM 2300 N N . SER A 1 302 ? 14.737 -2.403 3.687 1.00 96.81 302 SER A N 1
ATOM 2301 C CA . SER A 1 302 ? 14.638 -1.528 4.855 1.00 96.81 302 SER A CA 1
ATOM 2302 C C . SER A 1 302 ? 13.202 -1.562 5.395 1.00 96.81 302 SER A C 1
ATOM 2304 O O . SER A 1 302 ? 12.310 -2.045 4.691 1.00 96.81 302 SER A O 1
ATOM 2306 N N . PRO A 1 303 ? 12.912 -0.966 6.567 1.00 95.75 303 PRO A N 1
ATOM 2307 C CA . PRO A 1 303 ? 11.533 -0.829 7.041 1.00 95.75 303 PRO A CA 1
ATOM 2308 C C . PRO A 1 303 ? 10.595 -0.132 6.042 1.00 95.75 303 PRO A C 1
ATOM 2310 O O . PRO A 1 303 ? 9.429 -0.478 5.959 1.00 95.75 303 PRO A O 1
ATOM 2313 N N . ALA A 1 304 ? 11.095 0.820 5.245 1.00 96.50 304 ALA A N 1
ATOM 2314 C CA . ALA A 1 304 ? 10.293 1.507 4.224 1.00 96.50 304 ALA A CA 1
ATOM 2315 C C . ALA A 1 304 ? 10.260 0.769 2.874 1.00 96.50 304 ALA A C 1
ATOM 2317 O O . ALA A 1 304 ? 9.486 1.136 1.993 1.00 96.50 304 ALA A O 1
ATOM 2318 N N . THR A 1 305 ? 11.128 -0.228 2.689 1.00 97.50 305 THR A N 1
ATOM 2319 C CA . THR A 1 305 ? 11.258 -1.034 1.467 1.00 97.50 305 THR A CA 1
ATOM 2320 C C . THR A 1 305 ? 11.316 -2.524 1.810 1.00 97.50 305 THR A C 1
ATOM 2322 O O . THR A 1 305 ? 12.353 -3.159 1.596 1.00 97.50 305 THR A O 1
ATOM 2325 N N . PRO A 1 306 ? 10.237 -3.118 2.354 1.00 97.62 306 PRO A N 1
ATOM 2326 C CA . PRO A 1 306 ? 10.199 -4.555 2.594 1.00 97.62 306 PRO A CA 1
ATOM 2327 C C . PRO A 1 306 ? 10.444 -5.331 1.293 1.00 97.62 306 PRO A C 1
ATOM 2329 O O . PRO A 1 306 ? 9.782 -5.095 0.284 1.00 97.62 306 PRO A O 1
ATOM 2332 N N . GLN A 1 307 ? 11.404 -6.257 1.309 1.00 95.50 307 GLN A N 1
ATOM 2333 C CA . GLN A 1 307 ? 11.791 -7.067 0.145 1.00 95.50 307 GLN A CA 1
ATOM 2334 C C . GLN A 1 307 ? 11.689 -8.567 0.449 1.00 95.50 307 GLN A C 1
ATOM 2336 O O . GLN A 1 307 ? 12.664 -9.308 0.361 1.00 95.50 307 GLN A O 1
ATOM 2341 N N . ASP A 1 308 ? 10.495 -9.028 0.825 1.00 97.25 308 ASP A N 1
ATOM 2342 C CA . ASP A 1 308 ? 10.240 -10.457 1.076 1.00 97.25 308 ASP A CA 1
ATOM 2343 C C . ASP A 1 308 ? 10.033 -11.273 -0.211 1.00 97.25 308 ASP A C 1
ATOM 2345 O O . ASP A 1 308 ? 10.028 -12.505 -0.173 1.00 97.25 308 ASP A O 1
ATOM 2349 N N . VAL A 1 309 ? 9.864 -10.591 -1.348 1.00 98.44 309 VAL A N 1
ATOM 2350 C CA . VAL A 1 309 ? 9.818 -11.186 -2.688 1.00 98.44 309 VAL A CA 1
ATOM 2351 C C . VAL A 1 309 ? 11.168 -10.956 -3.369 1.00 98.44 30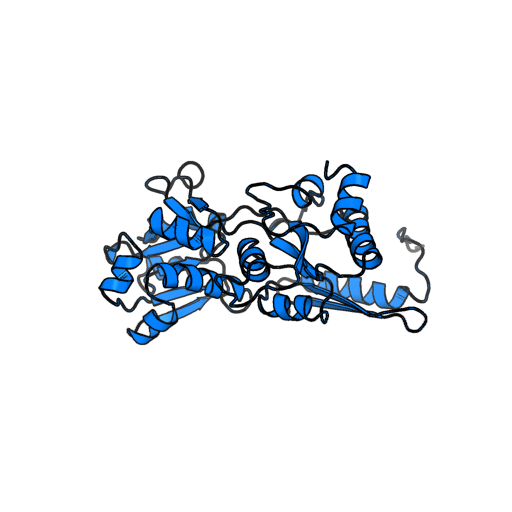9 VAL A C 1
ATOM 2353 O O . VAL A 1 309 ? 11.611 -9.807 -3.438 1.00 98.44 309 VAL A O 1
ATOM 2356 N N . PRO A 1 310 ? 11.831 -12.006 -3.892 1.00 97.94 310 PRO A N 1
ATOM 2357 C CA . PRO A 1 310 ? 13.146 -11.870 -4.505 1.00 97.94 310 PRO A CA 1
ATOM 2358 C C . PRO A 1 310 ? 13.165 -10.865 -5.658 1.00 97.94 310 PRO A C 1
ATOM 2360 O O . PRO A 1 310 ? 12.231 -10.802 -6.464 1.00 97.94 310 PRO A O 1
ATOM 2363 N N . LEU A 1 311 ? 14.271 -10.126 -5.778 1.00 98.50 311 LEU A N 1
ATOM 2364 C CA . LEU A 1 311 ? 14.522 -9.303 -6.955 1.00 98.50 311 LEU A CA 1
ATOM 2365 C C . LEU A 1 311 ? 14.674 -10.182 -8.205 1.00 98.50 311 LEU A C 1
ATOM 2367 O O . LEU A 1 311 ? 15.322 -11.230 -8.170 1.00 98.50 311 LEU A O 1
ATOM 2371 N N . HIS A 1 312 ? 14.150 -9.711 -9.333 1.00 98.75 312 HIS A N 1
ATOM 2372 C CA . HIS A 1 312 ? 14.396 -10.301 -10.639 1.00 98.75 312 HIS A CA 1
ATOM 2373 C C . HIS A 1 312 ? 15.911 -10.305 -10.919 1.00 98.75 312 HIS A C 1
ATOM 2375 O O . HIS A 1 312 ? 16.555 -9.264 -10.728 1.00 98.75 312 HIS A O 1
ATOM 2381 N N . PRO A 1 313 ? 16.508 -11.410 -11.412 1.00 98.62 313 PRO A N 1
ATOM 2382 C CA . PRO A 1 313 ? 17.959 -11.513 -11.589 1.00 98.62 313 PRO A CA 1
ATOM 2383 C C . PRO A 1 313 ? 18.560 -10.371 -12.417 1.00 98.62 313 PRO A C 1
ATOM 2385 O O . PRO A 1 313 ? 19.558 -9.772 -12.015 1.00 98.62 313 PRO A O 1
ATOM 2388 N N . ALA A 1 314 ? 17.906 -10.012 -13.525 1.00 98.62 314 ALA A N 1
ATOM 2389 C CA . ALA A 1 314 ? 18.328 -8.901 -14.374 1.00 98.62 314 ALA A CA 1
ATOM 2390 C C . ALA A 1 314 ? 18.255 -7.531 -13.670 1.00 98.62 314 ALA A C 1
ATOM 2392 O O . ALA A 1 314 ? 19.161 -6.713 -13.822 1.00 98.62 314 ALA A O 1
ATOM 2393 N N . ALA A 1 315 ? 17.231 -7.290 -12.839 1.00 98.69 315 ALA A N 1
ATOM 2394 C CA . ALA A 1 315 ? 17.135 -6.059 -12.052 1.00 98.69 315 ALA A CA 1
ATOM 2395 C C . ALA A 1 315 ? 18.273 -5.986 -11.026 1.00 98.69 315 ALA A C 1
ATOM 2397 O O . ALA A 1 315 ? 18.998 -4.994 -10.972 1.00 98.69 315 ALA A O 1
ATOM 2398 N N . ALA A 1 316 ? 18.500 -7.072 -10.281 1.00 98.56 316 ALA A N 1
ATOM 2399 C CA . ALA A 1 316 ? 19.590 -7.161 -9.314 1.00 98.56 316 ALA A CA 1
ATOM 2400 C C . ALA A 1 316 ? 20.971 -6.964 -9.969 1.00 98.56 316 ALA A C 1
ATOM 2402 O O . ALA A 1 316 ? 21.837 -6.308 -9.391 1.0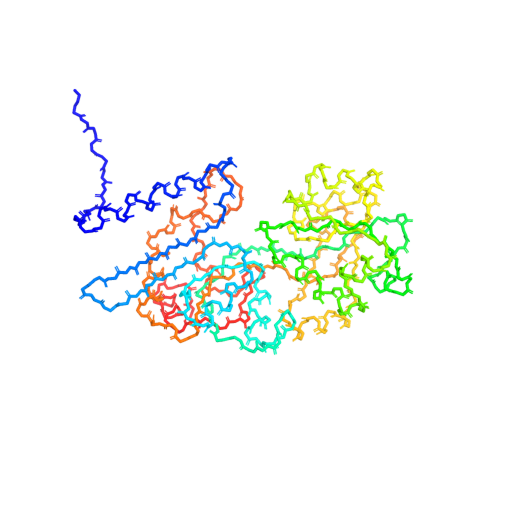0 98.56 316 ALA A O 1
ATOM 2403 N N . ALA A 1 317 ? 21.186 -7.492 -11.179 1.00 98.56 317 ALA A N 1
ATOM 2404 C CA . ALA A 1 317 ? 22.419 -7.280 -11.936 1.00 98.56 317 ALA A CA 1
ATOM 2405 C C . ALA A 1 317 ? 22.629 -5.800 -12.303 1.00 98.56 317 ALA A C 1
ATOM 2407 O O . ALA A 1 317 ? 23.724 -5.276 -12.092 1.00 98.56 317 ALA A O 1
ATOM 2408 N N . VAL A 1 318 ? 21.587 -5.108 -12.781 1.00 98.75 318 VAL A N 1
ATOM 2409 C CA . VAL A 1 318 ? 21.648 -3.665 -13.079 1.00 98.75 318 VAL A CA 1
ATOM 2410 C C . VAL A 1 318 ? 21.917 -2.854 -11.809 1.00 98.75 318 VAL A C 1
ATOM 2412 O O . VAL A 1 318 ? 22.787 -1.983 -11.813 1.00 98.75 318 VAL A O 1
ATOM 2415 N N . TRP A 1 319 ? 21.233 -3.158 -10.703 1.00 98.50 319 TRP A N 1
ATOM 2416 C CA . TRP A 1 319 ? 21.443 -2.460 -9.432 1.00 98.50 319 TRP A CA 1
ATOM 2417 C C . TRP A 1 319 ? 22.867 -2.622 -8.901 1.00 98.50 319 TRP A C 1
ATOM 2419 O O . TRP A 1 319 ? 23.464 -1.624 -8.498 1.00 98.50 319 TRP A O 1
ATOM 2429 N N . ARG A 1 320 ? 23.462 -3.818 -8.992 1.00 98.38 320 ARG A N 1
ATOM 2430 C CA . ARG A 1 320 ? 24.877 -4.031 -8.639 1.00 98.38 320 ARG A CA 1
ATOM 2431 C C . ARG A 1 320 ? 25.834 -3.293 -9.565 1.00 98.38 320 ARG A C 1
ATOM 2433 O O . ARG A 1 320 ? 26.734 -2.604 -9.095 1.00 98.38 320 ARG A O 1
ATOM 2440 N N . ALA A 1 321 ? 25.620 -3.379 -10.878 1.00 98.38 321 ALA A N 1
ATOM 2441 C CA . ALA A 1 321 ? 26.479 -2.727 -11.868 1.00 98.38 321 ALA A CA 1
ATOM 2442 C C . ALA A 1 321 ? 26.537 -1.197 -11.702 1.00 98.38 321 ALA A C 1
ATOM 2444 O O . ALA A 1 321 ? 27.529 -0.572 -12.077 1.00 98.38 321 ALA A O 1
ATOM 2445 N N . HIS A 1 322 ? 25.493 -0.600 -11.122 1.00 98.12 322 HIS A N 1
ATOM 2446 C CA . HIS A 1 322 ? 25.415 0.832 -10.839 1.00 98.12 322 HIS A CA 1
ATOM 2447 C C . HIS A 1 322 ? 25.631 1.201 -9.360 1.00 98.12 322 HIS A C 1
ATOM 2449 O O . HIS A 1 322 ? 25.479 2.369 -9.009 1.00 98.12 322 HIS A O 1
ATOM 2455 N N . GLY A 1 323 ? 26.023 0.247 -8.507 1.00 97.56 323 GLY A N 1
ATOM 2456 C CA . GLY A 1 323 ? 26.377 0.491 -7.103 1.00 97.56 323 GLY A CA 1
ATOM 2457 C C . GLY A 1 323 ? 25.193 0.708 -6.153 1.00 97.56 323 GLY A C 1
ATOM 2458 O O . GLY A 1 323 ? 25.385 1.184 -5.037 1.00 97.56 323 GLY A O 1
ATOM 2459 N N . PHE A 1 324 ? 23.970 0.370 -6.567 1.00 96.75 324 PHE A N 1
ATOM 2460 C CA . PHE A 1 324 ? 22.770 0.459 -5.725 1.00 96.75 324 PHE A CA 1
ATOM 2461 C C . PHE A 1 324 ? 22.525 -0.803 -4.894 1.00 96.75 324 PHE A C 1
ATOM 2463 O O . PHE A 1 324 ? 21.809 -0.737 -3.902 1.00 96.75 324 PHE A O 1
ATOM 2470 N N . LEU A 1 325 ? 23.145 -1.926 -5.256 1.00 94.25 325 LEU A N 1
ATOM 2471 C CA . LEU A 1 325 ? 23.105 -3.199 -4.533 1.00 94.25 325 LEU A CA 1
ATOM 2472 C C . LEU A 1 325 ? 24.530 -3.761 -4.422 1.00 94.25 325 LEU A C 1
ATOM 2474 O O . LEU A 1 325 ? 25.347 -3.491 -5.302 1.00 94.25 325 LEU A O 1
ATOM 2478 N N . ASP A 1 326 ? 24.809 -4.525 -3.363 1.00 87.62 326 ASP A N 1
ATOM 2479 C CA . ASP A 1 326 ? 26.103 -5.200 -3.163 1.00 87.62 326 ASP A CA 1
ATOM 2480 C C . ASP A 1 326 ? 26.166 -6.574 -3.862 1.00 87.62 326 ASP A C 1
ATOM 2482 O O . ASP A 1 326 ? 25.117 -7.260 -4.000 1.00 87.62 326 ASP A O 1
#